Protein AF-A0A7V2CJI4-F1 (afdb_monomer_lite)

Secondary structure (DSSP, 8-state):
---S----SS-SSS-TTT-S-TTPPTT--B-TTSSBTT--SS-SSS-TTT-S-TT--TTS-B-TTSPBTT-SEEEEE-GGG-GGG-EEEEE-TTTHHHHHHHT-EES-SSSSSPPPPSS--------------------------------------------------------------S----SS----

pLDDT: mean 73.13, std 20.96, range [40.34, 97.0]

Radius of gyration: 28.57 Å; chains: 1; bounding box: 88×65×58 Å

Foldseek 3Di:
DPPDADALQQPQPAGPVQAPPSNDHPPANDDNNNDGQQDQQCPLRAGPVQAQQNPQHPPANDDNRSDHPPQWWWKFAQPPVDLVPTAIDTHGPVCVVVRVVVPIGTDGSPPPPDDPPPDDDDDDDDDDDDDDDDDDDDDDDDDDDDDDDDDDDDDDDDDDPDDPDDDPPDDDDPDDPDDPDDDDPDPDDDPD

Sequence (192 aa):
VPDSCEGDGDGDGVPDPCDRCPDTPPGVPVGGDGCPLSDDSDGDGVPDDQDWCPDTPQGLPVDEHGCATGQLVDVCHVPGRNADNRHVIHVAPSAVPAHLAHGDSLGPCDGTDDPPPRGEGGDGKHGDHSDGSQRTEEGEDETGGSASPTDKNAVLQELPLSACGAGAAGFLPLALLALALVKRDYLASWRG

Structure (mmCIF, N/CA/C/O backbone):
data_AF-A0A7V2CJI4-F1
#
_entry.id   AF-A0A7V2CJI4-F1
#
loop_
_atom_site.group_PDB
_atom_site.id
_atom_site.type_symbol
_atom_site.label_atom_id
_atom_site.label_alt_id
_atom_site.label_comp_id
_atom_site.label_asym_id
_atom_site.label_entity_id
_atom_site.label_seq_id
_atom_site.pdbx_PDB_ins_code
_atom_site.Cartn_x
_atom_site.Cartn_y
_atom_site.Cartn_z
_atom_site.occupancy
_atom_site.B_iso_or_equiv
_atom_site.auth_seq_id
_atom_site.auth_comp_id
_atom_site.auth_asym_id
_atom_site.auth_atom_id
_atom_site.pdbx_PDB_model_num
ATOM 1 N N . VAL A 1 1 ? 16.267 14.025 26.345 1.00 53.69 1 VAL A N 1
ATOM 2 C CA . VAL A 1 1 ? 15.155 14.092 25.381 1.00 53.69 1 VAL A CA 1
ATOM 3 C C . VAL A 1 1 ? 13.925 13.549 26.080 1.00 53.69 1 VAL A C 1
ATOM 5 O O . VAL A 1 1 ? 14.033 12.454 26.615 1.00 53.69 1 VAL A O 1
ATOM 8 N N . PRO A 1 2 ? 12.815 14.286 26.186 1.00 50.19 2 PRO A N 1
ATOM 9 C CA . PRO A 1 2 ? 11.522 13.642 26.258 1.00 50.19 2 PRO A CA 1
ATOM 10 C C . PRO A 1 2 ? 10.795 13.994 24.961 1.00 50.19 2 PRO A C 1
ATOM 12 O O . PRO A 1 2 ? 9.900 14.826 24.950 1.00 50.19 2 PRO A O 1
ATOM 15 N N . ASP A 1 3 ? 11.272 13.424 23.855 1.00 62.25 3 ASP A N 1
ATOM 16 C CA . ASP A 1 3 ? 10.456 13.283 22.652 1.00 62.25 3 ASP A CA 1
ATOM 17 C C . ASP A 1 3 ? 9.814 11.909 22.757 1.00 62.25 3 ASP A C 1
ATOM 19 O O . ASP A 1 3 ? 10.396 10.924 22.304 1.00 62.25 3 ASP A O 1
ATOM 23 N N . SER A 1 4 ? 8.686 11.826 23.463 1.00 64.75 4 SER A N 1
ATOM 24 C CA . SER A 1 4 ? 7.735 10.729 23.302 1.00 64.75 4 SER A CA 1
ATOM 25 C C . SER A 1 4 ? 6.436 10.991 24.084 1.00 64.75 4 SER A C 1
ATOM 27 O O . SER A 1 4 ? 6.477 11.292 25.272 1.00 64.75 4 SER A O 1
ATOM 29 N N . CYS A 1 5 ? 5.301 10.852 23.398 1.00 61.53 5 CYS A N 1
ATOM 30 C CA . CYS A 1 5 ? 4.246 9.917 23.809 1.00 61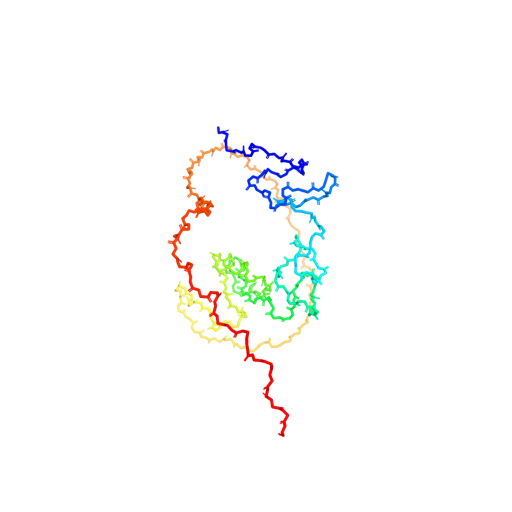.53 5 CYS A CA 1
ATOM 31 C C . CYS A 1 5 ? 3.493 10.070 25.146 1.00 61.53 5 CYS A C 1
ATOM 33 O O . CYS A 1 5 ? 3.000 9.068 25.656 1.00 61.53 5 CYS A O 1
ATOM 35 N N . GLU A 1 6 ? 3.371 11.252 25.747 1.00 71.25 6 GLU A N 1
ATOM 36 C CA . GLU A 1 6 ? 2.682 11.329 27.046 1.00 71.25 6 GLU A CA 1
ATOM 37 C C . GLU A 1 6 ? 1.151 11.168 26.895 1.00 71.25 6 GLU A C 1
ATOM 39 O O . GLU A 1 6 ? 0.438 12.148 26.689 1.00 71.25 6 GLU A O 1
ATOM 44 N N . GLY A 1 7 ? 0.666 9.927 26.986 1.00 86.19 7 GLY A N 1
ATOM 45 C CA . GLY A 1 7 ? -0.749 9.554 26.889 1.00 86.19 7 GLY A CA 1
ATOM 46 C C . GLY A 1 7 ? -0.949 8.291 26.053 1.00 86.19 7 GLY A C 1
ATOM 47 O O . GLY A 1 7 ? -0.363 8.169 24.983 1.00 86.19 7 GLY A O 1
ATOM 48 N N . ASP A 1 8 ? -1.729 7.361 26.589 1.00 92.88 8 ASP A N 1
ATOM 49 C CA . ASP A 1 8 ? -2.262 6.159 25.936 1.00 92.88 8 ASP A CA 1
ATOM 50 C C . ASP A 1 8 ? -3.665 5.991 26.545 1.00 92.88 8 ASP A C 1
ATOM 52 O O . ASP A 1 8 ? -3.823 5.522 27.681 1.00 92.88 8 ASP A O 1
ATOM 56 N N . GLY A 1 9 ? -4.640 6.631 25.900 1.00 94.19 9 GLY A N 1
ATOM 57 C CA . GLY A 1 9 ? -5.965 6.918 26.439 1.00 94.19 9 GLY A CA 1
ATOM 58 C C . GLY A 1 9 ? -6.841 5.682 26.603 1.00 94.19 9 GLY A C 1
ATOM 59 O O . GLY A 1 9 ? -7.621 5.616 27.563 1.00 94.19 9 GLY A O 1
ATOM 60 N N . ASP A 1 10 ? -6.686 4.705 25.718 1.00 94.88 10 ASP A N 1
ATOM 61 C CA . ASP A 1 10 ? -7.425 3.444 25.719 1.00 94.88 10 ASP A CA 1
ATOM 62 C C . ASP A 1 10 ? -6.587 2.248 26.215 1.00 94.88 10 ASP A C 1
ATOM 64 O O . ASP A 1 10 ? -7.152 1.233 26.646 1.00 94.88 10 ASP A O 1
ATOM 68 N N . GLY A 1 11 ? -5.264 2.409 26.318 1.00 94.12 11 GLY A N 1
ATOM 69 C CA . GLY A 1 11 ? -4.350 1.421 26.874 1.00 94.12 11 GLY A CA 1
ATOM 70 C C . GLY A 1 11 ? -3.988 0.311 25.891 1.00 94.12 11 GLY A C 1
ATOM 71 O O . GLY A 1 11 ? -3.697 -0.806 26.342 1.00 94.12 11 GLY A O 1
ATOM 72 N N . ASP A 1 12 ? -4.061 0.573 24.586 1.00 93.25 12 ASP A N 1
ATOM 73 C CA . ASP A 1 12 ? -3.774 -0.398 23.529 1.00 93.25 12 ASP A CA 1
ATOM 74 C C . ASP A 1 12 ? -2.265 -0.546 23.221 1.00 93.25 12 ASP A C 1
ATOM 76 O O . ASP A 1 12 ? -1.836 -1.528 22.602 1.00 93.25 12 ASP A O 1
ATOM 80 N N . GLY A 1 13 ? -1.440 0.361 23.764 1.00 92.12 13 GLY A N 1
ATOM 81 C CA . GLY A 1 13 ? 0.013 0.394 23.607 1.00 92.12 13 GLY A CA 1
ATOM 82 C C . GLY A 1 13 ? 0.525 1.359 22.532 1.00 92.12 13 GLY A C 1
ATOM 83 O O . GLY A 1 13 ? 1.748 1.442 22.347 1.00 92.12 13 GLY A O 1
ATOM 84 N N . VAL A 1 14 ? -0.360 2.095 21.858 1.00 93.19 14 VAL A N 1
ATOM 85 C CA . VAL A 1 14 ? -0.051 3.153 20.895 1.00 93.19 14 VAL A CA 1
ATOM 86 C C . VAL A 1 14 ? -0.314 4.521 21.541 1.00 93.19 14 VAL A C 1
ATOM 88 O O . VAL A 1 14 ? -1.387 4.780 22.064 1.00 93.19 14 VAL A O 1
ATOM 91 N N . PRO A 1 15 ? 0.664 5.444 21.557 1.00 93.56 15 PRO A N 1
ATOM 92 C CA . PRO A 1 15 ? 0.457 6.745 22.192 1.00 93.56 15 PRO A CA 1
ATOM 93 C C . PRO A 1 15 ? -0.592 7.610 21.487 1.00 93.56 15 PRO A C 1
ATOM 95 O O . PRO A 1 15 ? -0.554 7.687 20.260 1.00 93.56 15 PRO A O 1
ATOM 98 N N . ASP A 1 16 ? -1.374 8.403 22.233 1.00 92.88 16 ASP A N 1
ATOM 99 C CA . ASP A 1 16 ? -2.453 9.265 21.701 1.00 92.88 16 ASP A CA 1
ATOM 100 C C . ASP A 1 16 ? -2.072 10.081 20.441 1.00 92.88 16 ASP A C 1
ATOM 102 O O . ASP A 1 16 ? -2.892 10.227 19.537 1.00 92.88 16 ASP A O 1
ATOM 106 N N . PRO A 1 17 ? -0.855 10.664 20.313 1.00 92.31 17 PRO A N 1
ATOM 107 C CA . PRO A 1 17 ? -0.489 11.423 19.111 1.00 92.31 17 PRO A CA 1
ATOM 108 C C . PRO A 1 17 ? -0.251 10.563 17.857 1.00 92.31 17 PRO A C 1
ATOM 110 O O . PRO A 1 17 ? -0.165 11.110 16.755 1.00 92.31 17 PRO A O 1
ATOM 113 N N . CYS A 1 18 ? -0.050 9.259 18.033 1.00 91.56 18 CYS A N 1
ATOM 114 C CA . CYS A 1 18 ? 0.194 8.260 16.993 1.00 91.56 18 CYS A CA 1
ATOM 115 C C . CYS A 1 18 ? -1.000 7.317 16.791 1.00 91.56 18 CYS A C 1
ATOM 117 O O . CYS A 1 18 ? -1.015 6.589 15.802 1.00 91.56 18 CYS A O 1
ATOM 119 N N . ASP A 1 19 ? -1.970 7.362 17.699 1.00 92.81 19 ASP A N 1
ATOM 120 C CA . ASP A 1 19 ? -3.171 6.549 17.695 1.00 92.81 19 ASP A CA 1
ATOM 121 C C . ASP A 1 19 ? -4.268 7.187 16.821 1.00 92.81 19 ASP A C 1
ATOM 123 O O . ASP A 1 19 ? -4.693 8.334 17.009 1.00 92.81 19 ASP A O 1
ATOM 127 N N . ARG A 1 20 ? -4.688 6.450 15.793 1.00 93.12 20 ARG A N 1
ATOM 128 C CA . ARG A 1 20 ? -5.766 6.821 14.869 1.00 93.12 20 ARG A CA 1
ATOM 129 C C . ARG A 1 20 ? -7.132 6.344 15.366 1.00 93.12 20 ARG A C 1
ATOM 131 O O . ARG A 1 20 ? -8.143 6.855 14.877 1.00 93.12 20 ARG A O 1
ATOM 138 N N . CYS A 1 21 ? -7.159 5.434 16.333 1.00 94.44 21 CYS A N 1
ATOM 139 C CA . CYS A 1 21 ? -8.326 4.780 16.898 1.00 94.44 21 CYS A CA 1
ATOM 140 C C . CYS A 1 21 ? -8.353 4.924 18.439 1.00 94.44 21 CYS A C 1
ATOM 142 O O . CYS A 1 21 ? -8.304 3.922 19.137 1.00 94.44 21 CYS A O 1
ATOM 144 N N . PRO A 1 22 ? -8.583 6.145 18.976 1.00 94.25 22 PRO A N 1
ATOM 145 C CA . PRO A 1 22 ? -8.412 6.505 20.401 1.00 94.25 22 PRO A CA 1
ATOM 146 C C . PRO A 1 22 ? -9.389 5.863 21.403 1.00 94.25 22 PRO A C 1
ATOM 148 O O . PRO A 1 22 ? -9.484 6.298 22.552 1.00 94.25 22 PRO A O 1
ATOM 151 N N . ASP A 1 23 ? -10.192 4.904 20.951 1.00 95.56 23 ASP A N 1
ATOM 152 C CA . ASP A 1 23 ? -11.236 4.230 21.720 1.00 95.56 23 ASP A CA 1
ATOM 153 C C . ASP A 1 23 ? -11.194 2.704 21.465 1.00 95.56 23 ASP A C 1
ATOM 155 O O . ASP A 1 23 ? -12.237 2.031 21.491 1.00 95.56 23 ASP A O 1
ATOM 159 N N . THR A 1 24 ? -10.014 2.136 21.192 1.00 95.19 24 THR A N 1
ATOM 160 C CA . THR A 1 24 ? -9.860 0.707 20.930 1.00 95.19 24 THR A CA 1
ATOM 161 C C . THR A 1 24 ? -10.240 -0.118 22.167 1.00 95.19 24 THR A C 1
ATOM 163 O O . THR A 1 24 ? -9.762 0.115 23.282 1.00 95.19 24 THR A O 1
ATOM 166 N N . PRO A 1 25 ? -11.146 -1.111 22.037 1.00 94.94 25 PRO A N 1
ATOM 167 C CA . PRO A 1 25 ? -11.572 -1.891 23.188 1.00 94.94 25 PRO A CA 1
ATOM 168 C C . PRO A 1 25 ? -10.409 -2.661 23.846 1.00 94.94 25 PRO A C 1
ATOM 170 O O . PRO A 1 25 ? -9.619 -3.302 23.148 1.00 94.94 25 PRO A O 1
ATOM 173 N N . PRO A 1 26 ? -10.347 -2.728 25.191 1.00 93.00 26 PRO A N 1
ATOM 174 C CA . PRO A 1 26 ? -9.265 -3.419 25.884 1.00 93.00 26 PRO A CA 1
ATOM 175 C C . PRO A 1 26 ? -9.111 -4.883 25.459 1.00 93.00 26 PRO A C 1
ATOM 177 O O . PRO A 1 26 ? -10.062 -5.670 25.514 1.00 93.00 26 PRO A O 1
ATOM 180 N N . GLY A 1 27 ? -7.882 -5.266 25.109 1.00 90.50 27 GLY A N 1
ATOM 181 C CA . GLY A 1 27 ? -7.534 -6.626 24.691 1.00 90.50 27 GLY A CA 1
ATOM 182 C C . GLY A 1 27 ? -7.775 -6.926 23.209 1.00 90.50 27 GLY A C 1
ATOM 183 O O . GLY A 1 27 ? -7.562 -8.071 22.802 1.00 90.50 27 GLY A O 1
ATOM 184 N N . VAL A 1 28 ? -8.196 -5.939 22.414 1.00 94.69 28 VAL A N 1
ATOM 185 C CA . VAL A 1 28 ? -8.168 -6.021 20.950 1.00 94.69 28 VAL A CA 1
ATOM 186 C C . VAL A 1 28 ? -6.714 -5.899 20.478 1.00 94.69 28 VAL A C 1
ATOM 188 O O . VAL A 1 28 ? -6.006 -5.001 20.924 1.00 94.69 28 VAL A O 1
ATOM 191 N N . PRO A 1 29 ? -6.225 -6.814 19.625 1.00 94.06 29 PRO A N 1
ATOM 192 C CA . PRO A 1 29 ? -4.930 -6.649 18.978 1.00 94.06 29 PRO A CA 1
ATOM 193 C C . PRO A 1 29 ? -4.954 -5.452 18.023 1.00 94.06 29 PRO A C 1
ATOM 195 O O . PRO A 1 29 ? -5.830 -5.392 17.157 1.00 94.06 29 PRO A O 1
ATOM 198 N N . VAL A 1 30 ? -3.977 -4.557 18.158 1.00 94.62 30 VAL A N 1
ATOM 199 C CA . VAL A 1 30 ? -3.851 -3.342 17.342 1.00 94.62 30 VAL A CA 1
ATOM 200 C C .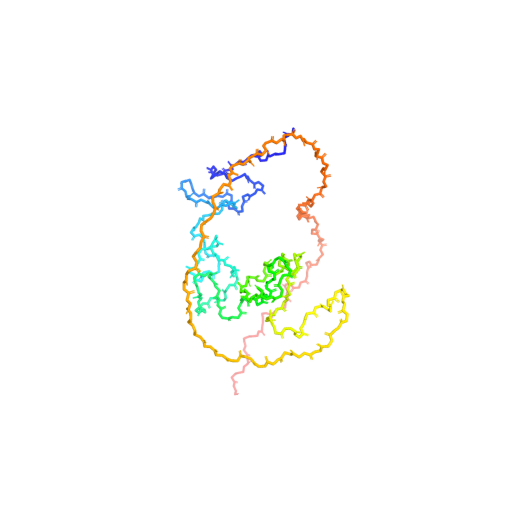 VAL A 1 30 ? -2.581 -3.320 16.503 1.00 94.62 30 VAL A C 1
ATOM 202 O O . VAL A 1 30 ? -1.592 -3.991 16.823 1.00 94.62 30 VAL A O 1
ATOM 205 N N . GLY A 1 31 ? -2.637 -2.559 15.410 1.00 90.50 31 GLY A N 1
ATOM 206 C CA . GLY A 1 31 ? -1.505 -2.228 14.554 1.00 90.50 31 GLY A CA 1
ATOM 207 C C . GLY A 1 31 ? -0.630 -1.110 15.125 1.00 90.50 31 GLY A C 1
ATOM 208 O O . GLY A 1 31 ? -0.774 -0.677 16.264 1.00 90.50 31 GLY A O 1
ATOM 209 N N . GLY A 1 32 ? 0.316 -0.627 14.316 1.00 89.88 32 GLY A N 1
ATOM 210 C CA . GLY A 1 32 ? 1.201 0.482 14.705 1.00 89.88 32 GLY A CA 1
ATOM 211 C C . GLY A 1 32 ? 0.511 1.850 14.769 1.00 89.88 32 GLY A C 1
ATOM 212 O O . GLY A 1 32 ? 1.134 2.823 15.187 1.00 89.88 32 GLY A O 1
ATOM 213 N N . ASP A 1 33 ? -0.738 1.920 14.325 1.00 90.81 33 ASP A N 1
ATOM 214 C CA . ASP A 1 33 ? -1.588 3.101 14.285 1.00 90.81 33 ASP A CA 1
ATOM 215 C C . ASP A 1 33 ? -2.708 3.084 15.335 1.00 90.81 33 ASP A C 1
ATOM 217 O O . ASP A 1 33 ? -3.554 3.969 15.299 1.00 90.81 33 ASP A O 1
ATOM 221 N N . GLY A 1 34 ? -2.719 2.106 16.248 1.00 93.06 34 GLY A N 1
ATOM 222 C CA . GLY A 1 34 ? -3.713 1.979 17.326 1.00 93.06 34 GLY A CA 1
ATOM 223 C C . GLY A 1 34 ? -5.053 1.404 16.869 1.00 93.06 34 GLY A C 1
ATOM 224 O O . GLY A 1 34 ? -5.964 1.186 17.658 1.00 93.06 34 GLY A O 1
ATOM 225 N N . CYS A 1 35 ? -5.197 1.096 15.579 1.00 94.19 35 CYS A N 1
ATOM 226 C CA . CYS A 1 35 ? -6.433 0.533 15.057 1.00 9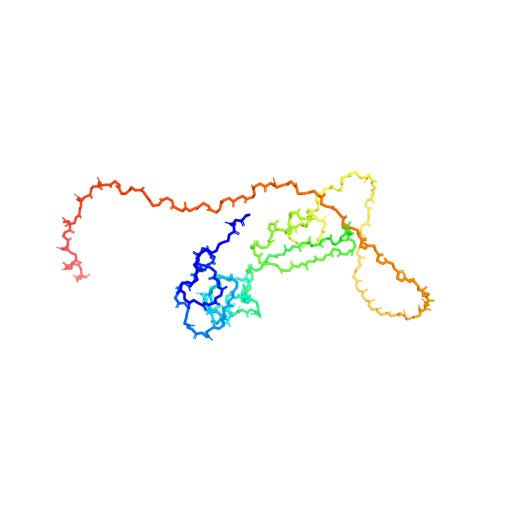4.19 35 CYS A CA 1
ATOM 227 C C . CYS A 1 35 ? -6.457 -1.000 15.168 1.00 94.19 35 CYS A C 1
ATOM 229 O O . CYS A 1 35 ? -5.407 -1.652 15.070 1.00 94.19 35 CYS A O 1
ATOM 231 N N . PRO A 1 36 ? -7.642 -1.606 15.379 1.00 95.00 36 PRO A N 1
ATOM 232 C CA . PRO A 1 36 ? -7.812 -3.052 15.370 1.00 95.00 36 PRO A CA 1
ATOM 233 C C . PRO A 1 36 ? -7.228 -3.706 14.112 1.00 95.00 36 PRO A C 1
ATOM 235 O O . PRO A 1 36 ? -7.558 -3.323 12.997 1.00 95.00 36 PRO A O 1
ATOM 238 N N . LEU A 1 37 ? -6.476 -4.801 14.275 1.00 93.31 37 LEU A N 1
ATOM 239 C CA . LEU A 1 37 ? -5.963 -5.609 13.144 1.00 93.31 37 LEU A CA 1
ATOM 240 C C . LEU A 1 37 ? -7.069 -6.282 12.301 1.00 93.31 37 LEU A C 1
ATOM 242 O O . LEU A 1 37 ? -6.788 -7.039 11.378 1.00 93.31 37 LEU A O 1
ATOM 246 N N . SER A 1 38 ? -8.331 -6.113 12.691 1.00 92.25 38 SER A N 1
ATOM 247 C CA . SER A 1 38 ? -9.502 -6.643 11.994 1.00 92.25 38 SER A CA 1
ATOM 248 C C . SER A 1 38 ? -10.293 -5.579 11.241 1.00 92.25 38 SER A C 1
ATOM 250 O O . SER A 1 38 ? -11.322 -5.928 10.662 1.00 92.25 38 SER A O 1
ATOM 252 N N . ASP A 1 39 ? -9.892 -4.312 11.331 1.00 93.56 39 ASP A N 1
ATOM 253 C CA . ASP A 1 39 ? -10.562 -3.241 10.603 1.00 93.56 39 ASP A CA 1
ATOM 254 C C . ASP A 1 39 ? -10.289 -3.384 9.104 1.00 93.56 39 ASP A C 1
ATOM 256 O O . ASP A 1 39 ? -9.209 -3.793 8.691 1.00 93.56 39 ASP A O 1
ATOM 260 N N . ASP A 1 40 ? -11.326 -3.119 8.320 1.00 93.44 40 ASP A N 1
ATOM 261 C CA . ASP A 1 40 ? -11.384 -3.245 6.863 1.00 93.44 40 ASP A CA 1
ATOM 262 C C . ASP A 1 40 ? -12.215 -2.045 6.385 1.00 93.44 40 ASP A C 1
ATOM 264 O O . ASP A 1 40 ? -13.455 -2.056 6.401 1.00 93.44 40 ASP A O 1
ATOM 268 N N . SER A 1 41 ? -11.517 -0.936 6.143 1.00 93.06 41 SER A N 1
ATOM 269 C CA . SER A 1 41 ? -12.089 0.394 5.929 1.00 93.06 41 SER A CA 1
ATOM 270 C C . SER A 1 41 ? -12.817 0.501 4.597 1.00 93.06 41 SER A C 1
ATOM 272 O O . SER A 1 41 ? -13.846 1.187 4.507 1.00 93.06 41 SER A O 1
ATOM 274 N N . ASP A 1 42 ? -12.295 -0.154 3.562 1.00 94.56 42 ASP A N 1
ATOM 275 C CA . ASP A 1 42 ? -12.899 -0.155 2.237 1.00 94.56 42 ASP A CA 1
ATOM 276 C C . ASP A 1 42 ? -13.873 -1.318 2.028 1.00 94.56 42 ASP A C 1
ATOM 278 O O . ASP A 1 42 ? -14.701 -1.236 1.116 1.00 94.56 42 ASP A O 1
ATOM 282 N N . GLY A 1 43 ? -13.867 -2.302 2.935 1.00 94.88 43 GLY A N 1
ATOM 283 C CA . GLY A 1 43 ? -14.784 -3.427 3.049 1.00 94.88 43 GLY A CA 1
ATOM 284 C C . GLY A 1 43 ? -14.631 -4.449 1.926 1.00 94.88 43 GLY A C 1
ATOM 285 O O . GLY A 1 43 ? -15.649 -5.020 1.502 1.00 94.88 43 GLY A O 1
ATOM 286 N N . ASP A 1 44 ? -13.425 -4.615 1.389 1.00 94.06 44 ASP A N 1
ATOM 287 C CA . ASP A 1 44 ? -13.118 -5.543 0.304 1.00 94.06 44 ASP A CA 1
ATOM 288 C C . ASP A 1 44 ? -12.812 -6.980 0.782 1.00 94.06 44 ASP A C 1
ATOM 290 O O . ASP A 1 44 ? -12.822 -7.929 -0.015 1.00 94.06 44 ASP A O 1
ATOM 294 N N . GLY A 1 45 ? -12.671 -7.160 2.100 1.00 93.31 45 GLY A N 1
ATOM 295 C CA . GLY A 1 45 ? -12.387 -8.426 2.761 1.00 93.31 45 GLY A CA 1
ATOM 296 C C . GLY A 1 45 ? -10.924 -8.630 3.165 1.00 93.31 45 GLY A C 1
ATOM 297 O O . GLY A 1 45 ? -10.617 -9.705 3.698 1.00 93.31 45 GLY A O 1
ATOM 298 N N . VAL A 1 46 ? -10.046 -7.652 2.936 1.00 94.81 46 VAL A N 1
ATOM 299 C CA . VAL A 1 46 ? -8.653 -7.624 3.391 1.00 94.81 46 VAL A CA 1
ATOM 300 C C . VAL A 1 46 ? -8.506 -6.560 4.487 1.00 94.81 46 VAL A C 1
ATOM 302 O O . VAL A 1 46 ? -8.873 -5.414 4.277 1.00 94.81 46 VAL A O 1
ATOM 305 N N . PRO A 1 47 ? -7.995 -6.911 5.682 1.00 94.00 47 PRO A N 1
ATOM 306 C CA . PRO A 1 47 ? -7.820 -5.926 6.745 1.00 94.00 47 PRO A CA 1
ATOM 307 C C . PRO A 1 47 ? -6.839 -4.807 6.368 1.00 94.00 47 PRO A C 1
ATOM 309 O O . PRO A 1 47 ? -5.843 -5.062 5.689 1.00 94.00 47 PRO A O 1
ATOM 312 N N . ASP A 1 48 ? -7.065 -3.602 6.893 1.00 92.25 48 ASP A N 1
ATOM 313 C CA . ASP A 1 48 ? -6.317 -2.374 6.582 1.00 92.25 48 ASP A CA 1
ATOM 314 C C . ASP A 1 48 ? -4.796 -2.517 6.784 1.00 92.25 48 ASP A C 1
ATOM 316 O O . ASP A 1 48 ? -3.999 -1.880 6.096 1.00 92.25 48 ASP A O 1
ATOM 320 N N . ASP A 1 49 ? -4.363 -3.357 7.732 1.00 89.38 49 ASP A N 1
ATOM 321 C CA . ASP A 1 49 ? -2.944 -3.607 8.010 1.00 89.38 49 ASP A CA 1
ATOM 322 C C . ASP A 1 49 ? -2.248 -4.455 6.928 1.00 89.38 49 ASP A C 1
ATOM 324 O O . ASP A 1 49 ? -1.016 -4.470 6.831 1.00 89.38 49 ASP A O 1
ATOM 328 N N . GLN A 1 50 ? -3.038 -5.159 6.120 1.00 91.62 50 GLN A N 1
ATOM 329 C CA . GLN A 1 50 ? -2.617 -6.044 5.036 1.00 91.62 50 GLN A CA 1
ATOM 330 C C . GLN A 1 50 ? -3.012 -5.516 3.652 1.00 91.62 50 GLN A C 1
ATOM 332 O O . GLN A 1 50 ? -2.480 -6.004 2.652 1.00 91.62 50 GLN A O 1
ATOM 337 N N . ASP A 1 51 ? -3.890 -4.518 3.590 1.00 93.81 51 ASP A N 1
ATOM 338 C CA . ASP A 1 51 ? -4.402 -3.946 2.355 1.00 93.81 51 ASP A CA 1
ATOM 339 C C . ASP A 1 51 ? -3.410 -2.951 1.720 1.00 93.81 51 ASP A C 1
ATOM 341 O O . ASP A 1 51 ? -2.952 -1.966 2.309 1.00 93.81 51 ASP A O 1
ATOM 345 N N . TRP A 1 52 ? -3.028 -3.233 0.476 1.00 94.75 52 TRP A N 1
ATOM 346 C CA . TRP A 1 52 ? -2.139 -2.388 -0.322 1.00 94.75 52 TRP A CA 1
ATOM 347 C C . TRP A 1 52 ? -2.908 -1.320 -1.108 1.00 94.75 52 TRP A C 1
ATOM 349 O O . TRP A 1 52 ? -2.306 -0.371 -1.626 1.00 94.75 52 TRP A O 1
ATOM 359 N N . CYS A 1 53 ? -4.224 -1.465 -1.199 1.00 95.88 53 CYS A N 1
ATOM 360 C CA . CYS A 1 53 ? -5.148 -0.664 -1.971 1.00 95.88 53 CYS A CA 1
ATOM 361 C C . CYS A 1 53 ? -6.317 -0.161 -1.091 1.00 95.88 53 CYS A C 1
ATOM 363 O O . CYS A 1 53 ? -7.453 -0.457 -1.427 1.00 95.88 53 CYS A O 1
ATOM 365 N N . PRO A 1 54 ? -6.076 0.742 -0.111 1.00 93.44 54 PRO A N 1
ATOM 366 C CA . PRO A 1 54 ? -7.026 1.159 0.950 1.00 93.44 54 PRO A CA 1
ATOM 367 C C . PRO A 1 54 ? -8.310 1.889 0.501 1.00 93.44 54 PRO A C 1
ATOM 369 O O . PRO A 1 54 ? -9.020 2.476 1.314 1.00 93.44 54 PRO A O 1
ATOM 372 N N . ASP A 1 55 ? -8.568 1.950 -0.802 1.00 94.25 55 ASP A N 1
ATOM 373 C CA . ASP A 1 55 ? -9.718 2.605 -1.422 1.00 94.25 55 ASP A CA 1
ATOM 374 C C . ASP A 1 55 ? -10.296 1.713 -2.545 1.00 94.25 55 ASP A C 1
ATOM 376 O O . ASP A 1 55 ? -10.736 2.211 -3.595 1.00 94.25 55 ASP A O 1
ATOM 380 N N . THR A 1 56 ? -10.251 0.387 -2.387 1.00 96.00 56 THR A N 1
ATOM 381 C CA . THR A 1 56 ? -10.771 -0.550 -3.377 1.00 96.00 56 THR A CA 1
ATOM 382 C C . THR A 1 56 ? -12.286 -0.435 -3.513 1.00 96.00 56 THR A C 1
ATOM 384 O O . THR A 1 56 ? -13.044 -0.494 -2.543 1.00 96.00 56 THR A O 1
ATOM 387 N N . PRO A 1 57 ? -12.803 -0.231 -4.743 1.00 93.88 57 PRO A N 1
ATOM 388 C CA . PRO A 1 57 ? -14.237 -0.127 -4.931 1.00 93.88 57 PRO A CA 1
ATOM 389 C C . PRO A 1 57 ? -14.970 -1.405 -4.509 1.00 93.88 57 PRO A C 1
ATOM 391 O O . PRO A 1 57 ? -14.779 -2.481 -5.078 1.00 93.88 57 PRO A O 1
ATOM 394 N N . GLN A 1 58 ? -15.910 -1.229 -3.585 1.00 90.81 58 GLN A N 1
ATOM 395 C CA . GLN A 1 58 ? -16.853 -2.241 -3.119 1.00 90.81 58 GLN A CA 1
ATOM 396 C C . GLN A 1 58 ? -17.429 -3.119 -4.243 1.00 90.81 58 GLN A C 1
ATOM 398 O O . GLN A 1 58 ? -17.990 -2.634 -5.233 1.00 90.81 58 GLN A O 1
ATOM 403 N N . GLY A 1 59 ? -17.356 -4.437 -4.045 1.00 87.69 59 GLY A N 1
ATOM 404 C CA . GLY A 1 59 ? -17.919 -5.443 -4.949 1.00 87.69 59 GLY A CA 1
ATOM 405 C C . GLY A 1 59 ? -17.044 -5.803 -6.153 1.00 87.69 59 GLY A C 1
ATOM 406 O O . GLY A 1 59 ? -17.485 -6.599 -6.991 1.00 87.69 59 GLY A O 1
ATOM 407 N N . LEU A 1 60 ? -15.832 -5.252 -6.258 1.00 94.31 60 LEU A N 1
ATOM 408 C CA . LEU A 1 60 ? -14.826 -5.762 -7.184 1.00 94.31 60 LEU A CA 1
ATOM 409 C C . LEU A 1 60 ? -14.146 -7.016 -6.612 1.00 94.31 60 LEU A C 1
ATOM 411 O O . LEU A 1 60 ? -13.995 -7.136 -5.401 1.00 94.31 60 LEU A O 1
ATOM 415 N N . PRO A 1 61 ? -13.752 -7.977 -7.466 1.00 94.62 61 PRO A N 1
ATOM 416 C CA . PRO A 1 61 ? -12.885 -9.060 -7.033 1.00 94.62 61 PRO A CA 1
ATOM 417 C C . PRO A 1 61 ? -11.484 -8.508 -6.755 1.00 94.62 61 PRO A C 1
ATOM 419 O O . PRO A 1 61 ? -10.882 -7.890 -7.639 1.00 94.62 61 PRO A O 1
ATOM 422 N N . VAL A 1 62 ? -10.985 -8.779 -5.554 1.00 96.56 62 VAL A N 1
ATOM 423 C CA . VAL A 1 62 ? -9.654 -8.381 -5.085 1.00 96.56 62 VAL A CA 1
ATOM 424 C C . VAL A 1 62 ? -8.728 -9.588 -4.972 1.00 96.56 62 VAL A C 1
ATOM 426 O O . VAL A 1 62 ? -9.188 -10.737 -4.950 1.00 96.56 62 VAL A O 1
ATOM 429 N N . ASP A 1 63 ? -7.424 -9.336 -4.993 1.00 94.88 63 ASP A N 1
ATOM 430 C CA . ASP A 1 63 ? -6.401 -10.341 -4.716 1.00 94.88 63 ASP A CA 1
ATOM 431 C C . ASP A 1 63 ? -6.121 -10.474 -3.205 1.00 94.88 63 ASP A C 1
ATOM 433 O O . ASP A 1 63 ? -6.885 -10.001 -2.370 1.00 94.88 63 ASP A O 1
ATOM 437 N N . GLU A 1 64 ? -5.049 -11.180 -2.837 1.00 94.25 64 GLU A N 1
ATOM 438 C CA . GLU A 1 64 ? -4.674 -11.377 -1.428 1.00 94.25 64 GLU A CA 1
ATOM 439 C C . GLU A 1 64 ? -4.156 -10.106 -0.731 1.00 94.25 64 GLU A C 1
ATOM 441 O O . GLU A 1 64 ? -3.960 -10.133 0.480 1.00 94.25 64 GLU A O 1
ATOM 446 N N . HIS A 1 65 ? -3.947 -9.018 -1.478 1.00 94.19 65 HIS A N 1
ATOM 447 C CA . HIS A 1 65 ? -3.447 -7.735 -0.986 1.00 94.19 65 HIS A CA 1
ATOM 448 C C . HIS A 1 65 ? -4.517 -6.633 -1.023 1.00 94.19 65 HIS A C 1
ATOM 450 O O . HIS A 1 65 ? -4.159 -5.461 -0.956 1.00 94.19 65 HIS A O 1
ATOM 456 N N . GLY A 1 66 ? -5.794 -6.988 -1.202 1.00 95.38 66 GLY A N 1
ATOM 457 C CA . GLY A 1 66 ? -6.904 -6.025 -1.259 1.00 95.38 66 GLY A CA 1
ATOM 458 C C . GLY A 1 66 ? -6.957 -5.236 -2.568 1.00 95.38 66 GLY A C 1
ATOM 459 O O . GLY A 1 66 ? -7.645 -4.236 -2.711 1.00 95.38 66 GLY A O 1
ATOM 460 N N . CYS A 1 67 ? -6.223 -5.659 -3.601 1.00 97.00 67 CYS A N 1
ATOM 461 C CA . CYS A 1 67 ? -6.148 -4.903 -4.844 1.00 97.00 67 CYS A CA 1
ATOM 462 C C . CYS A 1 67 ? -7.031 -5.515 -5.932 1.00 97.00 67 CYS A C 1
ATOM 464 O O . CYS A 1 67 ? -6.851 -6.664 -6.349 1.00 97.00 67 CYS A O 1
ATOM 466 N N . ALA A 1 68 ? -7.956 -4.726 -6.484 1.00 96.00 68 ALA A N 1
ATOM 467 C CA . ALA A 1 68 ? -8.655 -5.100 -7.706 1.00 96.00 68 ALA A CA 1
ATOM 468 C C . ALA A 1 68 ? -7.775 -4.885 -8.950 1.00 96.00 68 ALA A C 1
ATOM 470 O O . ALA A 1 68 ? -6.759 -4.179 -8.966 1.00 96.00 68 ALA A O 1
ATOM 471 N N . THR A 1 69 ? -8.206 -5.488 -10.060 1.00 92.88 69 THR A N 1
ATOM 472 C CA . THR A 1 69 ? -7.503 -5.377 -11.344 1.00 92.88 69 THR A CA 1
ATOM 473 C C . THR A 1 69 ? -7.329 -3.912 -11.763 1.00 92.88 69 THR A C 1
ATOM 475 O O . THR A 1 69 ? -8.307 -3.209 -12.011 1.00 92.88 69 THR A O 1
ATOM 478 N N . GLY A 1 70 ? -6.072 -3.484 -11.920 1.00 90.31 70 GLY A N 1
ATOM 479 C CA . GLY A 1 70 ? -5.708 -2.142 -12.388 1.00 90.31 70 GLY A CA 1
ATOM 480 C C . GLY A 1 70 ? -5.476 -1.096 -11.293 1.00 90.31 70 GLY A C 1
ATOM 481 O O . GLY A 1 70 ? -5.257 0.063 -11.638 1.00 90.31 70 GLY A O 1
ATOM 482 N N . GLN A 1 71 ? -5.514 -1.471 -10.008 1.00 93.31 71 GLN A N 1
ATOM 483 C CA . GLN A 1 71 ? -5.139 -0.570 -8.904 1.00 93.31 71 GLN A CA 1
ATOM 484 C C . GLN A 1 71 ? -3.635 -0.565 -8.600 1.00 93.31 71 GLN A C 1
ATOM 486 O O . GLN A 1 71 ? -3.117 0.429 -8.091 1.00 93.31 71 GLN A O 1
ATOM 491 N N . LEU A 1 72 ? -2.927 -1.640 -8.951 1.00 93.31 72 LEU A N 1
ATOM 492 C CA . LEU A 1 72 ? -1.473 -1.720 -8.840 1.00 93.31 72 LEU A CA 1
ATOM 493 C C . LEU A 1 72 ? -0.780 -1.032 -10.019 1.00 93.31 72 LEU A C 1
ATOM 495 O O . LEU A 1 72 ? -1.301 -0.976 -11.136 1.00 93.31 72 LEU A O 1
ATOM 499 N N . VAL A 1 73 ? 0.424 -0.530 -9.756 1.00 93.00 73 VAL A N 1
ATOM 500 C CA . VAL A 1 73 ? 1.277 0.142 -10.735 1.00 93.00 73 VAL A CA 1
ATOM 501 C C . VAL A 1 73 ? 2.496 -0.722 -11.027 1.00 93.00 73 VAL A C 1
ATOM 503 O O . VAL A 1 73 ? 3.144 -1.228 -10.111 1.00 93.00 73 VAL A O 1
ATOM 506 N N . ASP A 1 74 ? 2.829 -0.839 -12.309 1.00 93.69 74 ASP A N 1
ATOM 507 C CA . ASP A 1 74 ? 4.054 -1.494 -12.754 1.00 93.69 74 ASP A CA 1
ATOM 508 C C . ASP A 1 74 ? 5.253 -0.570 -12.540 1.00 93.69 74 ASP A C 1
ATOM 510 O O . ASP A 1 74 ? 5.262 0.589 -12.968 1.00 93.69 74 ASP A O 1
ATOM 514 N N . VAL A 1 75 ? 6.284 -1.106 -11.898 1.00 93.38 75 VAL A N 1
ATOM 515 C CA . VAL A 1 75 ? 7.578 -0.454 -11.711 1.00 93.38 75 VAL A CA 1
ATOM 516 C C . VAL A 1 75 ? 8.663 -1.383 -12.233 1.00 93.38 75 VAL A C 1
ATOM 518 O O . VAL A 1 75 ? 8.710 -2.558 -11.867 1.00 93.38 75 VAL A O 1
ATOM 521 N N . CYS A 1 76 ? 9.568 -0.861 -13.056 1.00 93.06 76 CYS A N 1
ATOM 522 C CA . CYS A 1 76 ? 10.783 -1.566 -13.422 1.00 93.06 76 CYS A CA 1
ATOM 523 C C . CYS A 1 76 ? 11.826 -1.372 -12.319 1.00 93.06 76 CYS A C 1
ATOM 525 O O . CYS A 1 76 ? 12.466 -0.321 -12.215 1.00 93.06 76 CYS A O 1
ATOM 527 N N . HIS A 1 77 ? 11.983 -2.396 -11.485 1.00 91.81 77 HIS A N 1
ATOM 528 C CA . HIS A 1 77 ? 12.962 -2.415 -10.412 1.00 91.81 77 HIS A CA 1
ATOM 529 C C . HIS A 1 77 ? 14.330 -2.856 -10.937 1.00 91.81 77 HIS A C 1
ATOM 531 O O . HIS A 1 77 ? 14.416 -3.878 -11.622 1.00 91.81 77 HIS A O 1
ATOM 537 N N . VAL A 1 78 ? 15.406 -2.124 -10.612 1.00 88.81 78 VAL A N 1
ATOM 538 C CA . VAL A 1 78 ? 16.772 -2.408 -11.111 1.00 88.81 78 VAL A CA 1
ATOM 539 C C . VAL A 1 78 ? 17.759 -2.672 -9.959 1.00 88.81 78 VAL A C 1
ATOM 541 O O . VAL A 1 78 ? 18.480 -1.766 -9.517 1.00 88.81 78 VAL A O 1
ATOM 544 N N . PRO A 1 79 ? 17.882 -3.930 -9.489 1.00 84.31 79 PRO A N 1
ATOM 545 C CA . PRO A 1 79 ? 18.781 -4.284 -8.396 1.00 84.31 79 PRO A CA 1
ATOM 546 C C . PRO A 1 79 ? 20.244 -3.966 -8.717 1.00 84.31 79 PRO A C 1
ATOM 548 O O . PRO A 1 79 ? 20.790 -4.400 -9.733 1.00 84.31 79 PRO A O 1
ATOM 551 N N . GLY A 1 80 ? 20.908 -3.216 -7.834 1.00 81.12 80 GLY A N 1
ATOM 552 C CA . GLY A 1 80 ? 22.347 -2.948 -7.938 1.00 81.12 80 GLY A CA 1
ATOM 553 C C . GLY A 1 80 ? 22.767 -2.210 -9.214 1.00 81.12 80 GLY A C 1
ATOM 554 O O . GLY A 1 80 ? 23.929 -2.305 -9.602 1.00 81.12 80 GLY A O 1
ATOM 555 N N . ARG A 1 81 ? 21.839 -1.495 -9.874 1.00 72.12 81 ARG A N 1
ATOM 556 C CA . ARG A 1 81 ? 22.047 -0.868 -11.195 1.00 72.12 81 ARG A CA 1
ATOM 557 C C . ARG A 1 81 ? 22.456 -1.864 -12.289 1.00 72.12 81 ARG A C 1
ATOM 559 O O . ARG A 1 81 ? 23.116 -1.475 -13.250 1.00 72.12 81 ARG A O 1
ATOM 566 N N . ASN A 1 82 ? 22.075 -3.134 -12.150 1.00 79.69 82 ASN A N 1
ATOM 567 C CA . ASN A 1 82 ? 22.303 -4.140 -13.175 1.00 79.69 82 ASN A CA 1
ATOM 568 C C . ASN A 1 82 ? 21.063 -4.290 -14.064 1.00 79.69 82 ASN A C 1
ATOM 570 O O . ASN A 1 82 ? 20.047 -4.836 -13.631 1.00 79.69 82 ASN A O 1
ATOM 574 N N . ALA A 1 83 ? 21.171 -3.844 -15.317 1.00 80.88 83 ALA A N 1
ATOM 575 C CA . ALA A 1 83 ? 20.095 -3.934 -16.300 1.00 80.88 83 ALA A CA 1
ATOM 576 C C . ALA A 1 83 ? 19.668 -5.382 -16.597 1.00 80.88 83 ALA A C 1
ATOM 578 O O . ALA A 1 83 ? 18.524 -5.592 -16.991 1.00 80.88 83 ALA A O 1
ATOM 579 N N . ASP A 1 84 ? 20.533 -6.374 -16.372 1.00 84.75 84 ASP A N 1
ATOM 580 C CA . ASP A 1 84 ? 20.211 -7.789 -16.604 1.00 84.75 84 ASP A CA 1
ATOM 581 C C . ASP A 1 84 ? 19.318 -8.387 -15.508 1.00 84.75 84 ASP A C 1
ATOM 583 O O . ASP A 1 84 ? 18.614 -9.364 -15.745 1.00 84.75 84 ASP A O 1
ATOM 587 N N . ASN A 1 85 ? 19.310 -7.780 -14.317 1.00 85.25 85 ASN A N 1
ATOM 588 C CA . ASN A 1 85 ? 18.500 -8.228 -13.180 1.00 85.25 85 ASN A CA 1
ATOM 589 C C . ASN A 1 85 ? 17.234 -7.385 -12.993 1.00 85.25 85 ASN A C 1
ATOM 591 O O . ASN A 1 85 ? 16.537 -7.529 -11.980 1.00 85.25 85 ASN A O 1
ATOM 595 N N . ARG A 1 86 ? 16.951 -6.483 -13.940 1.00 89.62 86 ARG A N 1
ATOM 596 C CA . ARG A 1 86 ? 15.748 -5.665 -13.875 1.00 89.62 86 ARG A CA 1
ATOM 597 C C . ARG A 1 86 ? 14.514 -6.541 -14.026 1.00 89.62 86 ARG A C 1
ATOM 599 O O . ARG A 1 86 ? 14.493 -7.462 -14.843 1.00 89.62 86 ARG A O 1
ATOM 606 N N . HIS A 1 87 ? 13.485 -6.250 -13.255 1.00 91.56 87 HIS A N 1
ATOM 607 C CA . HIS A 1 87 ? 12.221 -6.960 -13.350 1.00 91.56 87 HIS A CA 1
ATOM 608 C C . HIS A 1 87 ? 11.071 -6.036 -12.990 1.00 91.56 87 HIS A C 1
ATOM 610 O O . HIS A 1 87 ? 11.244 -5.045 -12.282 1.00 91.56 87 HIS A O 1
ATOM 616 N N . VAL A 1 88 ? 9.895 -6.372 -13.509 1.00 93.25 88 VAL A N 1
ATOM 617 C CA . VAL A 1 88 ? 8.671 -5.660 -13.163 1.00 93.25 88 VAL A 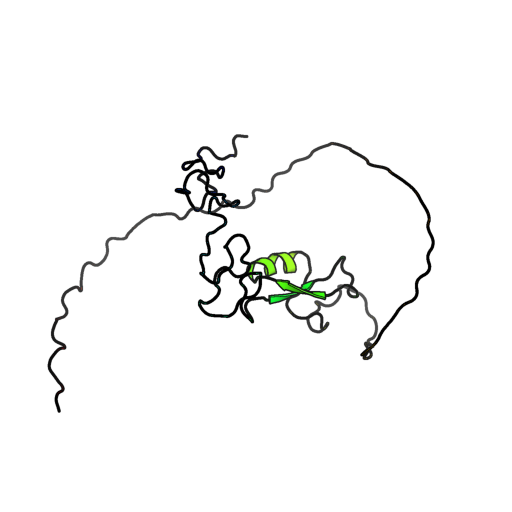CA 1
ATOM 618 C C . VAL A 1 88 ? 8.213 -6.136 -11.793 1.00 93.25 88 VAL A C 1
ATOM 620 O O . VAL A 1 88 ? 8.140 -7.339 -11.541 1.00 93.25 88 VAL A O 1
ATOM 623 N N . ILE A 1 89 ? 7.909 -5.180 -10.928 1.00 92.88 89 ILE A N 1
ATOM 624 C CA . ILE A 1 89 ? 7.185 -5.393 -9.681 1.00 92.88 89 ILE A CA 1
ATOM 625 C C . ILE A 1 89 ? 5.850 -4.651 -9.766 1.00 92.88 89 ILE A C 1
ATOM 627 O O . ILE A 1 89 ? 5.762 -3.591 -10.390 1.00 92.88 89 ILE A O 1
ATOM 631 N N . HIS A 1 90 ? 4.822 -5.213 -9.140 1.00 92.44 90 HIS A N 1
ATOM 632 C CA . HIS A 1 90 ? 3.517 -4.575 -9.003 1.00 92.44 90 HIS A CA 1
ATOM 633 C C . HIS A 1 90 ? 3.432 -3.993 -7.600 1.00 92.44 90 HIS A C 1
ATOM 635 O O . HIS A 1 90 ? 3.600 -4.719 -6.621 1.00 92.44 90 HIS A O 1
ATOM 641 N N . VAL A 1 91 ? 3.227 -2.685 -7.503 1.00 93.50 91 VAL A N 1
ATOM 642 C CA . VAL A 1 91 ? 3.236 -1.978 -6.220 1.00 93.50 91 VAL A CA 1
ATOM 643 C C . VAL A 1 91 ? 2.017 -1.086 -6.080 1.00 93.50 91 VAL A C 1
ATOM 645 O O . VAL A 1 91 ? 1.451 -0.617 -7.071 1.00 93.50 91 VAL A O 1
ATOM 648 N N . ALA A 1 92 ? 1.636 -0.813 -4.835 1.00 92.88 92 ALA A N 1
ATOM 649 C CA . ALA A 1 92 ? 0.638 0.198 -4.532 1.00 92.88 92 ALA A CA 1
ATOM 650 C C . ALA A 1 92 ? 1.073 1.576 -5.077 1.00 92.88 92 ALA A C 1
ATOM 652 O O . ALA A 1 92 ? 2.265 1.915 -5.021 1.00 92.88 92 ALA A O 1
ATOM 653 N N . PRO A 1 93 ? 0.137 2.431 -5.528 1.00 91.94 93 PRO A N 1
ATOM 654 C CA . PRO A 1 93 ? 0.449 3.797 -5.957 1.00 91.94 93 PRO A CA 1
ATOM 655 C C . PRO A 1 93 ? 1.213 4.615 -4.903 1.00 91.94 93 PRO A C 1
ATOM 657 O O . PRO A 1 93 ? 2.045 5.456 -5.245 1.00 91.94 93 PRO A O 1
ATOM 660 N N . SER A 1 94 ? 0.968 4.345 -3.618 1.00 91.38 94 SER A N 1
ATOM 661 C CA . SER A 1 94 ? 1.643 4.975 -2.477 1.00 91.38 94 SER A CA 1
ATOM 662 C C . SER A 1 94 ? 3.137 4.631 -2.381 1.00 91.38 94 SER A C 1
ATOM 664 O O . SER A 1 94 ? 3.917 5.444 -1.886 1.00 91.38 94 SER A O 1
ATOM 666 N N . ALA A 1 95 ? 3.559 3.469 -2.892 1.00 93.06 95 ALA A N 1
ATOM 667 C CA . ALA A 1 95 ? 4.948 3.009 -2.861 1.00 93.06 95 ALA A CA 1
ATOM 668 C C . ALA A 1 95 ? 5.783 3.523 -4.048 1.00 93.06 95 ALA A C 1
ATOM 670 O O . ALA A 1 95 ? 7.011 3.605 -3.956 1.00 93.06 95 ALA A O 1
ATOM 671 N N . VAL A 1 96 ? 5.137 3.931 -5.148 1.00 94.06 96 VAL A N 1
ATOM 672 C CA . VAL A 1 96 ? 5.799 4.424 -6.370 1.00 94.06 96 VAL A CA 1
ATOM 673 C C . VAL A 1 96 ? 6.871 5.490 -6.086 1.00 94.06 96 VAL A C 1
ATOM 675 O O . VAL A 1 96 ? 7.988 5.344 -6.587 1.00 94.06 96 VAL A O 1
ATOM 678 N N . PRO A 1 97 ? 6.629 6.539 -5.271 1.00 95.00 97 PRO A N 1
ATOM 679 C CA . PRO A 1 97 ? 7.646 7.558 -5.017 1.00 95.00 97 PRO A CA 1
ATOM 680 C C . PRO A 1 97 ? 8.928 7.003 -4.384 1.00 95.00 97 PRO A C 1
ATOM 682 O O . PRO A 1 97 ? 10.016 7.478 -4.705 1.00 95.00 97 PRO A O 1
ATOM 685 N N . ALA A 1 98 ? 8.821 5.995 -3.513 1.00 93.50 98 ALA A N 1
ATOM 686 C CA . ALA A 1 98 ? 9.977 5.369 -2.872 1.00 93.50 98 ALA A CA 1
ATOM 687 C C . ALA A 1 98 ? 10.805 4.549 -3.873 1.00 93.50 98 ALA A C 1
ATOM 689 O O . ALA A 1 98 ? 12.039 4.589 -3.839 1.00 93.50 98 ALA A O 1
ATOM 690 N N . HIS A 1 99 ? 10.138 3.867 -4.803 1.00 91.12 99 HIS A N 1
ATOM 691 C CA . HIS A 1 99 ? 10.788 3.164 -5.906 1.00 91.12 99 HIS A CA 1
ATOM 692 C C . HIS A 1 99 ? 11.556 4.122 -6.821 1.00 91.12 99 HIS A C 1
ATOM 694 O O . HIS A 1 99 ? 12.767 3.991 -7.018 1.00 91.12 99 HIS A O 1
ATOM 700 N N . LEU A 1 100 ? 10.887 5.182 -7.272 1.00 92.50 100 LEU A N 1
ATOM 701 C CA . LEU A 1 100 ? 11.509 6.204 -8.113 1.00 92.50 100 LEU A CA 1
ATOM 702 C C . LEU A 1 100 ? 12.682 6.911 -7.416 1.00 92.50 100 LEU A C 1
ATOM 704 O O . LEU A 1 100 ? 13.674 7.257 -8.059 1.00 92.50 100 LEU A O 1
ATOM 708 N N . ALA A 1 101 ? 12.609 7.102 -6.095 1.00 92.12 101 ALA A N 1
ATOM 709 C CA . ALA A 1 101 ? 13.662 7.762 -5.328 1.00 92.12 101 ALA A CA 1
ATOM 710 C C . ALA A 1 101 ? 14.985 6.974 -5.279 1.00 92.12 101 ALA A C 1
ATOM 712 O O . ALA A 1 101 ? 16.042 7.597 -5.150 1.00 92.12 101 ALA A O 1
ATOM 713 N N . HIS A 1 102 ? 14.960 5.640 -5.397 1.00 86.19 102 HIS A N 1
ATOM 714 C CA . HIS A 1 102 ? 16.175 4.815 -5.376 1.00 86.19 102 HIS A CA 1
ATOM 715 C C . HIS A 1 102 ? 16.631 4.321 -6.759 1.00 86.19 102 HIS A C 1
ATOM 717 O O . HIS A 1 102 ? 17.648 3.629 -6.853 1.00 86.19 102 HIS A O 1
ATOM 723 N N . GLY A 1 103 ? 15.977 4.789 -7.828 1.00 86.12 103 GLY A N 1
ATOM 724 C CA . GLY A 1 103 ? 16.440 4.631 -9.208 1.00 86.12 103 GLY A CA 1
ATOM 725 C C . GLY A 1 103 ? 15.634 3.668 -10.072 1.00 86.12 103 GLY A C 1
ATOM 726 O O . GLY A 1 103 ? 16.109 3.349 -11.160 1.00 86.12 103 GLY A O 1
ATOM 727 N N . ASP A 1 104 ? 14.457 3.241 -9.617 1.00 92.12 104 ASP A N 1
ATOM 728 C CA . ASP A 1 104 ? 13.510 2.489 -10.440 1.00 92.12 104 ASP A CA 1
ATOM 729 C C . ASP A 1 104 ? 12.779 3.416 -11.427 1.00 92.12 104 ASP A C 1
ATOM 731 O O . ASP A 1 104 ? 12.778 4.644 -11.275 1.00 92.12 104 ASP A O 1
ATOM 735 N N . SER A 1 105 ? 12.138 2.831 -12.437 1.00 91.56 105 SER A N 1
ATOM 736 C CA . SER A 1 105 ? 11.318 3.555 -13.415 1.00 91.56 105 SER A CA 1
ATOM 737 C C . SER A 1 105 ? 9.867 3.077 -13.400 1.00 91.56 105 SER A C 1
ATOM 739 O O . SER A 1 105 ? 9.564 1.945 -13.032 1.00 91.56 105 SER A O 1
ATOM 741 N N . LEU A 1 106 ? 8.945 3.969 -13.772 1.00 92.12 106 LEU A N 1
ATOM 742 C CA . LEU A 1 106 ? 7.543 3.606 -13.975 1.00 92.12 106 LEU A CA 1
ATOM 743 C C . LEU A 1 106 ? 7.395 2.784 -15.254 1.00 92.12 106 LEU A C 1
ATOM 745 O O . LEU A 1 106 ? 7.979 3.133 -16.276 1.00 92.12 106 LEU A O 1
ATOM 749 N N . GLY A 1 107 ? 6.538 1.770 -15.201 1.00 89.75 107 GLY A N 1
ATOM 750 C CA . GLY A 1 107 ? 6.180 0.949 -16.347 1.00 89.75 107 GLY A CA 1
ATOM 751 C C . GLY A 1 107 ? 7.009 -0.332 -16.488 1.00 89.75 107 GLY A C 1
ATOM 752 O O . GLY A 1 107 ? 7.761 -0.717 -15.588 1.00 89.75 107 GLY A O 1
ATOM 753 N N . PRO A 1 108 ? 6.832 -1.041 -17.615 1.00 87.94 108 PRO A N 1
ATOM 754 C CA . PRO A 1 108 ? 7.524 -2.290 -17.885 1.00 87.94 108 PRO A CA 1
ATOM 755 C C . PRO A 1 108 ? 9.016 -2.079 -18.172 1.00 87.94 108 PRO A C 1
A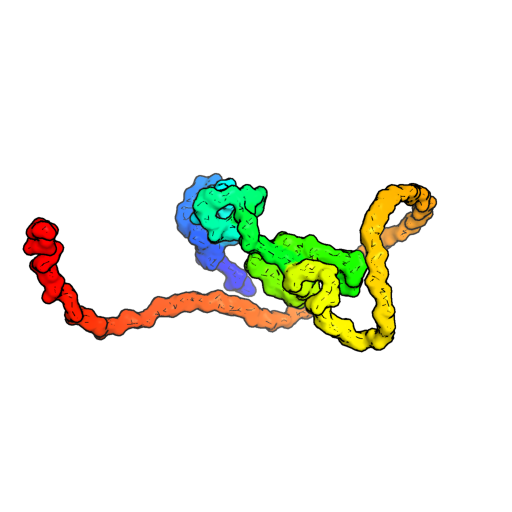TOM 757 O O . PRO A 1 108 ? 9.464 -1.021 -18.601 1.00 87.94 108 PRO A O 1
ATOM 760 N N . CYS A 1 109 ? 9.802 -3.143 -18.013 1.00 87.25 109 CYS A N 1
ATOM 761 C CA . CYS A 1 109 ? 11.243 -3.141 -18.271 1.00 87.25 109 CYS A CA 1
ATOM 762 C C . CYS A 1 109 ? 11.612 -3.268 -19.768 1.00 87.25 109 CYS A C 1
ATOM 764 O O . CYS A 1 109 ? 12.521 -4.028 -20.130 1.00 87.25 109 CYS A O 1
ATOM 766 N N . ASP A 1 110 ? 10.908 -2.554 -20.648 1.00 79.44 110 ASP A N 1
ATOM 767 C CA . ASP A 1 110 ? 11.035 -2.688 -22.107 1.00 79.44 110 ASP A CA 1
ATOM 768 C C . ASP A 1 110 ? 12.200 -1.893 -22.729 1.00 79.44 110 ASP A C 1
ATOM 770 O O . ASP A 1 110 ? 12.510 -2.062 -23.909 1.00 79.44 110 ASP A O 1
ATOM 774 N N . GLY A 1 111 ? 12.898 -1.090 -21.923 1.00 65.56 111 GLY A N 1
ATOM 775 C CA . GLY A 1 111 ? 14.074 -0.322 -22.331 1.00 65.56 111 GLY A CA 1
ATOM 776 C C . GLY A 1 111 ? 13.773 0.897 -23.207 1.00 65.56 111 GLY A C 1
ATOM 777 O O . GLY A 1 111 ? 14.699 1.493 -23.759 1.00 65.56 111 GLY A O 1
ATOM 778 N N . THR A 1 112 ? 12.499 1.270 -23.373 1.00 59.12 112 THR A N 1
ATOM 779 C CA . THR A 1 112 ? 12.099 2.436 -24.179 1.00 59.12 112 THR A CA 1
ATOM 780 C C . THR A 1 112 ? 11.959 3.721 -23.361 1.00 59.12 112 THR A C 1
ATOM 782 O O . THR A 1 112 ? 12.116 4.807 -23.921 1.00 59.12 112 THR A O 1
ATOM 785 N N . ASP A 1 113 ? 11.794 3.590 -22.042 1.00 56.50 113 ASP A N 1
ATOM 786 C CA . ASP A 1 113 ? 11.698 4.695 -21.080 1.00 56.50 113 ASP A CA 1
ATOM 787 C C . ASP A 1 113 ? 12.936 4.826 -20.165 1.00 56.50 113 ASP A C 1
ATOM 789 O O . ASP A 1 113 ? 12.927 5.591 -19.196 1.00 56.50 113 ASP A O 1
ATOM 793 N N . ASP A 1 114 ? 14.030 4.115 -20.469 1.00 55.31 114 ASP A N 1
ATOM 794 C CA . ASP A 1 114 ? 15.281 4.259 -19.723 1.00 55.31 114 ASP A CA 1
ATOM 795 C C . ASP A 1 114 ? 15.821 5.698 -19.866 1.00 55.31 114 ASP A C 1
ATOM 797 O O . ASP A 1 114 ? 16.077 6.159 -20.989 1.00 55.31 114 ASP A O 1
ATOM 801 N N . PRO A 1 115 ? 16.061 6.439 -18.761 1.00 53.44 115 PRO A N 1
ATOM 802 C CA . PRO A 1 115 ? 16.844 7.660 -18.844 1.00 53.44 115 PRO A CA 1
ATOM 803 C C . PRO A 1 115 ? 18.203 7.290 -19.452 1.00 53.44 115 PRO A C 1
ATOM 805 O O . PRO A 1 115 ? 18.822 6.324 -18.996 1.00 53.44 115 PRO A O 1
ATOM 808 N N . PRO A 1 116 ? 18.682 8.024 -20.476 1.00 45.31 116 PRO A N 1
ATOM 809 C CA . PRO A 1 116 ? 19.875 7.631 -21.205 1.00 45.31 116 PRO A CA 1
ATOM 810 C C . PRO A 1 116 ? 21.016 7.402 -20.211 1.00 45.31 116 PRO A C 1
ATOM 812 O O . PRO A 1 116 ? 21.215 8.249 -19.323 1.00 45.31 116 PRO A O 1
ATOM 815 N N . PRO A 1 117 ? 21.754 6.281 -20.328 1.00 51.91 117 PRO A N 1
ATOM 816 C CA . PRO A 1 117 ? 22.874 6.004 -19.446 1.00 51.91 117 PRO A CA 1
ATOM 817 C C . PRO A 1 117 ? 23.779 7.232 -19.444 1.00 51.91 117 PRO A C 1
ATOM 819 O O . PRO A 1 117 ? 24.111 7.783 -20.500 1.00 51.91 117 PRO A O 1
ATOM 822 N N . ARG A 1 118 ? 24.119 7.730 -18.249 1.00 53.72 118 ARG A N 1
ATOM 823 C CA . ARG A 1 118 ? 25.022 8.874 -18.106 1.00 53.72 118 ARG A CA 1
ATOM 824 C C . ARG A 1 118 ? 26.414 8.449 -18.564 1.00 53.72 118 ARG A C 1
ATOM 826 O O . ARG A 1 118 ? 27.230 8.058 -17.745 1.00 53.72 118 ARG A O 1
ATOM 833 N N . GLY A 1 119 ? 26.643 8.580 -19.868 1.00 51.75 119 GLY A N 1
ATOM 834 C CA . GLY A 1 119 ? 27.906 8.331 -20.542 1.00 51.75 119 GLY A CA 1
ATOM 835 C C . GLY A 1 119 ? 28.241 6.849 -20.649 1.00 51.75 119 GLY A C 1
ATOM 836 O O . GLY A 1 119 ? 28.656 6.239 -19.681 1.00 51.75 119 GLY A O 1
ATOM 837 N N . GLU A 1 120 ? 28.109 6.291 -21.844 1.00 48.56 120 GLU A N 1
ATOM 838 C CA . GLU A 1 120 ? 29.238 5.913 -22.702 1.00 48.56 120 GLU A CA 1
ATOM 839 C C . GLU A 1 120 ? 28.654 5.387 -24.021 1.00 48.56 120 GLU A C 1
ATOM 841 O O . GLU A 1 120 ? 27.630 4.709 -24.043 1.00 48.56 120 GLU A O 1
ATOM 846 N N . GLY A 1 121 ? 29.219 5.825 -25.148 1.00 50.09 121 GLY A N 1
ATOM 847 C CA . GLY A 1 121 ? 28.724 5.456 -26.471 1.00 50.09 121 GLY A CA 1
ATOM 848 C C . GLY A 1 121 ? 28.936 3.973 -26.773 1.00 50.09 121 GLY A C 1
ATOM 849 O O . GLY A 1 121 ? 29.898 3.379 -26.298 1.00 50.09 121 GLY A O 1
ATOM 850 N N . GLY A 1 122 ? 28.077 3.406 -27.620 1.00 46.94 122 GLY A N 1
ATOM 851 C CA . GLY A 1 122 ? 28.315 2.084 -28.193 1.00 46.94 122 GLY A CA 1
ATOM 852 C C . GLY A 1 122 ? 27.055 1.392 -28.693 1.00 46.94 122 GLY A C 1
ATOM 853 O O . GLY A 1 122 ? 26.397 0.687 -27.946 1.00 46.94 122 GLY A O 1
ATOM 854 N N . ASP A 1 123 ? 26.751 1.624 -29.969 1.00 49.34 123 ASP A N 1
ATOM 855 C CA . ASP A 1 123 ? 26.369 0.616 -30.966 1.00 49.34 123 ASP A CA 1
ATOM 856 C C . ASP A 1 123 ? 25.308 -0.435 -30.587 1.00 49.34 123 ASP A C 1
ATOM 858 O O . ASP A 1 123 ? 25.562 -1.441 -29.930 1.00 49.34 123 ASP A O 1
ATOM 862 N N . GLY A 1 124 ? 24.101 -0.242 -31.125 1.00 51.81 124 GLY A N 1
ATOM 863 C CA . GLY A 1 124 ? 22.985 -1.156 -30.934 1.00 51.81 124 GLY A CA 1
ATOM 864 C C . GLY A 1 124 ? 23.192 -2.550 -31.523 1.00 51.81 124 GLY A C 1
ATOM 865 O O . GLY A 1 124 ? 23.656 -2.699 -32.653 1.00 51.81 124 GLY A O 1
ATOM 866 N N . LYS A 1 125 ? 22.703 -3.557 -30.790 1.00 53.00 125 LYS A N 1
ATOM 867 C CA . LYS A 1 125 ? 21.974 -4.713 -31.330 1.00 53.00 125 LYS A CA 1
ATOM 868 C C . LYS A 1 125 ? 21.355 -5.511 -30.180 1.00 53.00 125 LYS A C 1
ATOM 870 O O . LYS A 1 125 ? 22.050 -6.295 -29.549 1.00 53.00 125 LYS A O 1
ATOM 875 N N . HIS A 1 126 ? 20.052 -5.377 -29.945 1.00 46.28 126 HIS A N 1
ATOM 876 C CA . HIS A 1 126 ? 19.326 -6.378 -29.161 1.00 46.28 126 HIS A CA 1
ATOM 877 C C . HIS A 1 126 ? 18.486 -7.211 -30.117 1.00 46.28 126 HIS A C 1
ATOM 879 O O . HIS A 1 126 ? 17.463 -6.779 -30.643 1.00 46.28 126 HIS A O 1
ATOM 885 N N . GLY A 1 127 ? 19.044 -8.378 -30.434 1.00 43.75 127 GLY A N 1
ATOM 886 C CA . GLY A 1 127 ? 18.351 -9.449 -31.120 1.00 43.75 127 GLY A CA 1
ATOM 887 C C . GLY A 1 127 ? 17.370 -10.131 -30.175 1.00 43.75 127 GLY A C 1
ATOM 888 O O . GLY A 1 127 ? 17.701 -10.425 -29.027 1.00 43.75 127 GLY A O 1
ATOM 889 N N . ASP A 1 128 ? 16.186 -10.366 -30.725 1.00 54.72 128 ASP A N 1
ATOM 890 C CA . ASP A 1 128 ? 15.198 -11.377 -30.361 1.00 54.72 128 ASP A CA 1
ATOM 891 C C . ASP A 1 128 ? 15.799 -12.581 -29.620 1.00 54.72 128 ASP A C 1
ATOM 893 O O . ASP A 1 128 ? 16.687 -13.238 -30.160 1.00 54.72 128 ASP A O 1
ATOM 897 N N . HIS A 1 129 ? 15.314 -12.864 -28.409 1.00 44.56 129 HIS A N 1
ATOM 898 C CA . HIS A 1 129 ? 15.479 -14.170 -27.771 1.00 44.56 129 HIS A CA 1
ATOM 899 C C . HIS A 1 129 ? 14.172 -14.568 -27.092 1.00 44.56 129 HIS A C 1
ATOM 901 O O . HIS A 1 129 ? 13.947 -14.334 -25.906 1.00 44.56 129 HIS A O 1
ATOM 907 N N . SER A 1 130 ? 13.310 -15.184 -27.894 1.00 53.66 130 SER A N 1
ATOM 908 C CA . SER A 1 130 ? 12.324 -16.133 -27.395 1.00 53.66 130 SER A CA 1
ATOM 909 C C . SER A 1 130 ? 13.004 -17.461 -27.012 1.00 53.66 130 SER A C 1
ATOM 911 O O . SER A 1 130 ? 13.870 -17.938 -27.742 1.00 53.66 130 SER A O 1
ATOM 913 N N . ASP A 1 131 ? 12.488 -18.077 -25.943 1.00 49.59 131 ASP A N 1
ATOM 914 C CA . ASP A 1 131 ? 12.462 -19.524 -25.638 1.00 49.59 131 ASP A CA 1
ATOM 915 C C . ASP A 1 131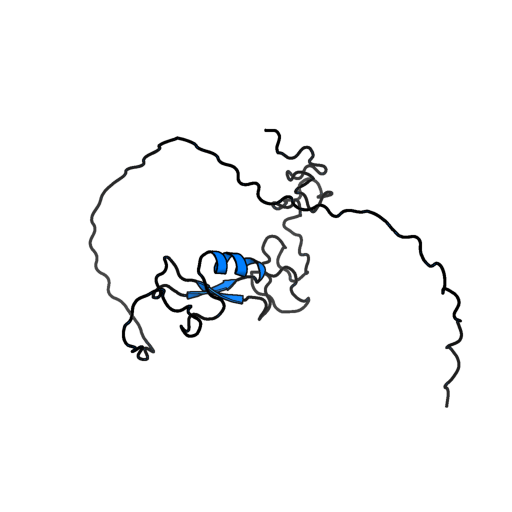 ? 13.664 -20.203 -24.920 1.00 49.59 131 ASP A C 1
ATOM 917 O O . ASP A 1 131 ? 14.792 -20.224 -25.402 1.00 49.59 131 ASP A O 1
ATOM 921 N N . GLY A 1 132 ? 13.354 -20.887 -23.804 1.00 42.22 132 GLY A N 1
ATOM 922 C CA . GLY A 1 132 ? 13.669 -22.320 -23.686 1.00 42.22 132 GLY A CA 1
ATOM 923 C C . GLY A 1 132 ? 14.839 -22.807 -22.809 1.00 42.22 132 GLY A C 1
ATOM 924 O O . GLY A 1 132 ? 15.948 -22.979 -23.285 1.00 42.22 132 GLY A O 1
ATOM 925 N N . SER A 1 133 ? 14.500 -23.253 -21.589 1.00 49.53 133 SER A N 1
ATOM 926 C CA . SER A 1 133 ? 14.852 -24.567 -20.989 1.00 49.53 133 SER A CA 1
ATOM 927 C C . SER A 1 133 ? 16.313 -24.985 -20.637 1.00 49.53 133 SER A C 1
ATOM 929 O O . SER A 1 133 ? 17.137 -25.262 -21.496 1.00 49.53 133 SER A O 1
ATOM 931 N N . GLN A 1 134 ? 16.496 -25.282 -19.334 1.00 47.72 134 GLN A N 1
ATOM 932 C CA . GLN A 1 134 ? 17.233 -26.413 -18.704 1.00 47.72 134 GLN A CA 1
ATOM 933 C C . GLN A 1 134 ? 18.788 -26.506 -18.651 1.00 47.72 134 GLN A C 1
ATOM 935 O O . GLN A 1 134 ? 19.444 -26.897 -19.605 1.00 47.72 134 GLN A O 1
ATOM 940 N N . ARG A 1 135 ? 19.284 -26.378 -17.399 1.00 48.00 135 ARG A N 1
ATOM 941 C CA . ARG A 1 135 ? 20.130 -27.297 -16.576 1.00 48.00 135 ARG A CA 1
ATOM 942 C C . ARG A 1 135 ? 21.533 -27.725 -17.059 1.00 48.00 135 ARG A C 1
ATOM 944 O O . ARG A 1 135 ? 21.625 -28.492 -18.002 1.00 48.00 135 ARG A O 1
ATOM 951 N N . THR A 1 136 ? 22.551 -27.481 -16.217 1.00 40.34 136 THR A N 1
ATOM 952 C CA . THR A 1 136 ? 23.447 -28.512 -15.625 1.00 40.34 136 THR A CA 1
ATOM 953 C C . THR A 1 136 ? 24.112 -28.004 -14.339 1.00 40.34 136 THR A C 1
ATOM 955 O O . THR A 1 136 ? 24.425 -26.825 -14.213 1.00 40.34 136 THR A O 1
ATOM 958 N N . GLU A 1 137 ? 24.253 -28.931 -13.392 1.00 54.59 137 GLU A N 1
ATOM 959 C CA . GLU A 1 137 ? 24.909 -28.848 -12.080 1.00 54.59 137 GLU A CA 1
ATOM 960 C C . GLU A 1 137 ? 26.445 -28.994 -12.225 1.00 54.59 137 GLU A C 1
ATOM 962 O O . GLU A 1 137 ? 26.906 -29.235 -13.337 1.00 54.59 137 GLU A O 1
ATOM 967 N N . GLU A 1 138 ? 27.171 -28.923 -11.094 1.00 44.81 138 GLU A N 1
ATOM 968 C CA . GLU A 1 138 ? 28.645 -28.947 -10.870 1.00 44.81 138 GLU A CA 1
ATOM 969 C C . GLU A 1 138 ? 29.223 -27.527 -10.653 1.00 44.81 138 GLU A C 1
ATOM 971 O O . GLU A 1 138 ? 29.229 -26.713 -11.564 1.00 44.81 138 GLU A O 1
ATOM 976 N N . GLY A 1 139 ? 29.686 -27.074 -9.484 1.00 45.47 139 GLY A N 1
ATOM 977 C CA . GLY A 1 139 ? 30.013 -27.718 -8.216 1.00 45.47 139 GLY A CA 1
ATOM 978 C C . GLY A 1 139 ? 31.496 -27.515 -7.909 1.00 45.47 139 GLY A C 1
ATOM 979 O O . GLY A 1 139 ? 32.292 -28.313 -8.374 1.00 45.47 139 GLY A O 1
ATOM 980 N N . GLU A 1 140 ? 31.862 -26.511 -7.105 1.00 52.19 140 GLU A N 1
ATOM 981 C CA . GLU A 1 140 ? 33.059 -26.585 -6.256 1.00 52.19 140 GLU A CA 1
ATOM 982 C C . GLU A 1 140 ? 33.033 -25.569 -5.101 1.00 52.19 140 GLU A C 1
ATOM 984 O O . GLU A 1 140 ? 32.624 -24.416 -5.225 1.00 52.19 140 GLU A O 1
ATOM 989 N N . ASP A 1 141 ? 33.399 -26.128 -3.955 1.00 47.81 141 ASP A N 1
ATOM 990 C CA . ASP A 1 141 ? 33.447 -25.647 -2.583 1.00 47.81 141 ASP A CA 1
ATOM 991 C C . ASP A 1 141 ? 34.784 -24.948 -2.336 1.00 47.81 141 ASP A C 1
ATOM 993 O O . ASP A 1 141 ? 35.811 -25.532 -2.648 1.00 47.81 141 ASP A O 1
ATOM 997 N N . GLU A 1 142 ? 34.792 -23.759 -1.731 1.00 49.22 142 GLU A N 1
ATOM 998 C CA . GLU A 1 142 ? 35.954 -23.292 -0.970 1.00 49.22 142 GLU A CA 1
ATOM 999 C C . GLU A 1 142 ? 35.485 -22.450 0.227 1.00 49.22 142 GLU A C 1
ATOM 1001 O O . GLU A 1 142 ? 34.763 -21.456 0.129 1.00 49.22 142 GLU A O 1
ATOM 1006 N N . THR A 1 143 ? 35.907 -22.924 1.389 1.00 47.16 143 THR A N 1
ATOM 1007 C CA . THR A 1 143 ? 35.619 -22.463 2.743 1.00 47.16 143 THR A CA 1
ATOM 1008 C C . THR A 1 143 ? 36.309 -21.153 3.152 1.00 47.16 143 THR A C 1
ATOM 1010 O O . THR A 1 143 ? 37.418 -20.854 2.719 1.00 47.16 143 THR A O 1
ATOM 1013 N N . GLY A 1 144 ? 35.727 -20.477 4.154 1.00 42.47 144 GLY A N 1
ATOM 1014 C CA . GLY A 1 144 ? 36.413 -19.544 5.065 1.00 42.47 144 GLY A CA 1
ATOM 1015 C C . GLY A 1 144 ? 35.968 -18.088 4.892 1.00 42.47 144 GLY A C 1
ATOM 1016 O O . GLY A 1 144 ? 35.863 -17.587 3.789 1.00 42.47 144 GLY A O 1
ATOM 1017 N N . GLY A 1 145 ? 35.675 -17.299 5.917 1.00 41.22 145 GLY A N 1
ATOM 1018 C CA . GLY A 1 145 ? 35.775 -17.445 7.357 1.00 41.22 145 GLY A CA 1
ATOM 1019 C C . GLY A 1 145 ? 35.372 -16.100 7.975 1.00 41.22 145 GLY A C 1
ATOM 1020 O O . GLY A 1 145 ? 35.481 -15.047 7.353 1.00 41.22 145 GLY A O 1
ATOM 1021 N N . SER A 1 146 ? 34.862 -16.174 9.197 1.00 44.62 146 SER A N 1
ATOM 1022 C CA . SER A 1 146 ? 34.388 -15.081 10.046 1.00 44.62 146 SER A CA 1
ATOM 1023 C C . SER A 1 146 ? 35.336 -13.876 10.143 1.00 44.62 146 SER A C 1
ATOM 1025 O O . SER A 1 146 ? 36.510 -14.049 10.466 1.00 44.62 146 SER A O 1
ATOM 1027 N N . ALA A 1 147 ? 34.794 -12.661 10.002 1.00 45.16 147 ALA A N 1
ATOM 1028 C CA . ALA A 1 147 ? 35.265 -11.490 10.742 1.00 45.16 147 ALA A CA 1
ATOM 1029 C C . ALA A 1 147 ? 34.176 -10.406 10.806 1.00 45.16 147 ALA A C 1
ATOM 1031 O O . ALA A 1 147 ? 33.936 -9.662 9.859 1.00 45.16 147 ALA A O 1
ATOM 1032 N N . SER A 1 148 ? 33.543 -10.318 11.973 1.00 45.19 148 SER A N 1
ATOM 1033 C CA . SER A 1 148 ? 32.897 -9.106 12.476 1.00 45.19 148 SER A CA 1
ATOM 1034 C C . SER A 1 148 ? 33.953 -8.027 12.743 1.00 45.19 148 SER A C 1
ATOM 1036 O O . SER A 1 148 ? 35.003 -8.342 13.308 1.00 45.19 148 SER A O 1
ATOM 1038 N N . PRO A 1 149 ? 33.653 -6.756 12.448 1.00 50.75 149 PRO A N 1
ATOM 1039 C CA . PRO A 1 149 ? 34.127 -5.662 13.270 1.00 50.75 149 PRO A CA 1
ATOM 1040 C C . PRO A 1 149 ? 32.926 -4.891 13.820 1.00 50.75 149 PRO A C 1
ATOM 1042 O O . PRO A 1 149 ? 32.305 -4.072 13.146 1.00 50.75 149 PRO A O 1
ATOM 1045 N N . THR A 1 150 ? 32.631 -5.124 15.097 1.00 47.59 150 THR A N 1
ATOM 1046 C CA . THR A 1 150 ? 32.128 -4.057 15.957 1.00 47.59 150 THR A CA 1
ATOM 1047 C C . THR A 1 150 ? 33.162 -2.943 15.961 1.00 47.59 150 THR A C 1
ATOM 1049 O O . THR A 1 150 ? 34.259 -3.163 16.467 1.00 47.59 150 THR A O 1
ATOM 1052 N N . ASP A 1 151 ? 32.796 -1.752 15.502 1.00 52.25 151 ASP A N 1
ATOM 1053 C CA . ASP A 1 151 ? 33.344 -0.550 16.107 1.00 52.25 151 ASP A CA 1
ATOM 1054 C C . ASP A 1 151 ? 32.302 0.553 16.212 1.00 52.25 151 ASP A C 1
ATOM 1056 O O . ASP A 1 151 ? 31.612 0.947 15.273 1.00 52.25 151 ASP A O 1
ATOM 1060 N N . LYS A 1 152 ? 32.193 0.999 17.455 1.00 53.09 152 LYS A N 1
ATOM 1061 C CA . LYS A 1 152 ? 31.387 2.099 17.940 1.00 53.09 152 LYS A CA 1
ATOM 1062 C C . LYS A 1 152 ? 32.182 3.371 17.670 1.00 53.09 152 LYS A C 1
ATOM 1064 O O . LYS A 1 152 ? 33.248 3.527 18.257 1.00 53.09 152 LYS A O 1
ATOM 1069 N N . ASN A 1 153 ? 31.643 4.314 16.904 1.00 42.38 153 ASN A N 1
ATOM 1070 C CA . ASN A 1 153 ? 31.529 5.678 17.417 1.00 42.38 153 ASN A CA 1
ATOM 1071 C C . ASN A 1 153 ? 30.639 6.577 16.561 1.00 42.38 153 ASN A C 1
ATOM 1073 O O . ASN A 1 153 ? 30.664 6.553 15.336 1.00 42.38 153 ASN A O 1
ATOM 1077 N N . ALA A 1 154 ? 29.879 7.379 17.295 1.00 45.31 154 ALA A N 1
ATOM 1078 C CA . ALA A 1 154 ? 28.913 8.369 16.871 1.00 45.31 154 ALA A CA 1
ATOM 1079 C C . ALA A 1 154 ? 29.511 9.517 16.049 1.00 45.31 154 ALA A C 1
ATOM 1081 O O . ALA A 1 154 ? 30.617 9.952 16.349 1.00 45.31 154 ALA A O 1
ATOM 1082 N N . VAL A 1 155 ? 28.695 10.097 15.159 1.00 45.53 155 VAL A N 1
ATOM 1083 C CA . VAL A 1 155 ? 28.307 11.520 15.213 1.00 45.53 155 VAL A CA 1
ATOM 1084 C C . VAL A 1 155 ? 26.887 11.647 14.648 1.00 45.53 155 VAL A C 1
ATOM 1086 O O . VAL A 1 155 ? 26.654 11.403 13.468 1.00 45.53 155 VAL A O 1
ATOM 1089 N N . LEU A 1 156 ? 25.953 12.036 15.515 1.00 45.97 156 LEU A N 1
ATOM 1090 C CA . LEU A 1 156 ? 24.637 12.559 15.159 1.00 45.97 156 LEU A CA 1
ATOM 1091 C C . LEU A 1 156 ? 24.812 13.967 14.579 1.00 45.97 156 LEU A C 1
ATOM 1093 O O . LEU A 1 156 ? 25.417 14.825 15.226 1.00 45.97 156 LEU A O 1
ATOM 1097 N N . GLN A 1 157 ? 24.252 14.219 13.399 1.00 45.34 157 GLN A N 1
ATOM 1098 C CA . GLN A 1 157 ? 23.775 15.549 13.031 1.00 45.34 157 GLN A CA 1
ATOM 1099 C C . GLN A 1 157 ? 22.378 15.409 12.434 1.00 45.34 157 GLN A C 1
ATOM 1101 O O . GLN A 1 157 ? 22.189 14.991 11.297 1.00 45.34 157 GLN A O 1
ATOM 1106 N N . GLU A 1 158 ? 21.425 15.737 13.297 1.00 51.22 158 GLU A N 1
ATOM 1107 C CA . GLU A 1 158 ? 19.992 15.850 13.083 1.00 51.22 158 GLU A CA 1
ATOM 1108 C C . GLU A 1 158 ? 19.683 16.785 11.901 1.00 51.22 158 GLU A C 1
ATOM 1110 O O . GLU A 1 158 ? 20.032 17.970 11.919 1.00 51.22 158 GLU A O 1
ATOM 1115 N N . LEU A 1 159 ? 18.986 16.270 10.889 1.00 57.09 159 LEU A N 1
ATOM 1116 C CA . LEU A 1 159 ? 18.197 17.087 9.971 1.00 57.09 159 LEU A CA 1
ATOM 1117 C C . LEU A 1 159 ? 16.743 17.019 10.460 1.00 57.09 159 LEU A C 1
ATOM 1119 O O . LEU A 1 159 ? 16.222 15.911 10.587 1.00 57.09 159 LEU A O 1
ATOM 1123 N N . PRO A 1 160 ? 16.070 18.151 10.744 1.00 48.97 160 PRO A N 1
ATOM 1124 C CA . PRO A 1 160 ? 14.684 18.130 11.192 1.00 48.97 160 PRO A CA 1
ATOM 1125 C C . PRO A 1 160 ? 13.783 17.749 10.014 1.00 48.97 160 PRO A C 1
ATOM 1127 O O . PRO A 1 160 ? 13.460 18.579 9.162 1.00 48.97 160 PRO A O 1
ATOM 1130 N N . LEU A 1 161 ? 13.386 16.479 9.954 1.00 51.12 161 LEU A N 1
ATOM 1131 C CA . LEU A 1 161 ? 12.320 16.031 9.074 1.00 51.12 161 LEU A CA 1
ATOM 1132 C C . LEU A 1 161 ? 10.977 16.361 9.724 1.00 51.12 161 LEU A C 1
ATOM 1134 O O . LEU A 1 161 ? 10.579 15.783 10.725 1.00 51.12 161 LEU A O 1
ATOM 1138 N N . SER A 1 162 ? 10.309 17.317 9.085 1.00 50.41 162 SER A N 1
ATOM 1139 C CA . SER A 1 162 ? 8.869 17.334 8.859 1.00 50.41 162 SER A CA 1
ATOM 1140 C C . SER A 1 162 ? 7.981 17.223 10.098 1.00 50.41 162 SER A C 1
ATOM 1142 O O . SER A 1 162 ? 7.480 16.163 10.457 1.00 50.41 162 SER A O 1
ATOM 1144 N N . ALA A 1 163 ? 7.680 18.388 10.670 1.00 49.94 163 ALA A N 1
ATOM 1145 C CA . ALA A 1 163 ? 6.472 18.577 11.453 1.00 49.94 163 ALA A CA 1
ATOM 1146 C C . ALA A 1 163 ? 5.255 18.099 10.643 1.00 49.94 163 ALA A C 1
ATOM 1148 O O . ALA A 1 163 ? 4.970 18.624 9.563 1.00 49.94 163 ALA A O 1
ATOM 1149 N N . CYS A 1 164 ? 4.538 17.114 11.180 1.00 54.25 164 CYS A N 1
ATOM 1150 C CA . CYS A 1 164 ? 3.186 16.800 10.754 1.00 54.25 164 CYS A CA 1
ATOM 1151 C C . CYS A 1 164 ? 2.327 18.023 11.109 1.00 54.25 164 CYS A C 1
ATOM 1153 O O . CYS A 1 164 ? 2.091 18.326 12.280 1.00 54.25 164 CYS A O 1
ATOM 1155 N N . GLY A 1 165 ? 1.997 18.825 10.097 1.00 43.78 165 GLY A N 1
ATOM 1156 C CA . GLY A 1 165 ? 1.238 20.057 10.254 1.00 43.78 165 GLY A CA 1
ATOM 1157 C C . GLY A 1 165 ? -0.178 19.748 10.711 1.00 43.78 165 GLY A C 1
ATOM 1158 O O . GLY A 1 165 ? -1.024 19.372 9.905 1.00 43.78 165 GLY A O 1
ATOM 1159 N N . ALA A 1 166 ? -0.427 19.944 12.002 1.00 49.91 166 ALA A N 1
ATOM 1160 C CA . ALA A 1 166 ? -1.757 19.994 12.575 1.00 49.91 166 ALA A CA 1
ATOM 1161 C C . ALA A 1 166 ? -2.609 21.047 11.850 1.00 49.91 166 ALA A C 1
ATOM 1163 O O . ALA A 1 166 ? -2.197 22.197 11.656 1.00 49.91 166 ALA A O 1
ATOM 1164 N N . GLY A 1 167 ? -3.818 20.637 11.473 1.00 46.75 167 GLY A N 1
ATOM 1165 C CA . GLY A 1 167 ? -4.852 21.510 10.950 1.00 46.75 167 GLY A CA 1
ATOM 1166 C C . GLY A 1 167 ? -5.135 22.653 11.919 1.00 46.75 167 GLY A C 1
ATOM 1167 O O . GLY A 1 167 ? -5.534 22.450 13.066 1.00 46.75 167 GLY A O 1
ATOM 1168 N N . ALA A 1 168 ? -4.961 23.879 11.437 1.00 45.91 168 ALA A N 1
ATOM 1169 C CA . ALA A 1 168 ? -5.471 25.053 12.115 1.00 45.91 168 ALA A CA 1
ATOM 1170 C C . ALA A 1 168 ? -6.999 25.071 11.974 1.00 45.91 168 ALA A C 1
ATOM 1172 O O . ALA A 1 168 ? -7.554 25.573 10.996 1.00 45.91 168 ALA A O 1
ATOM 1173 N N . ALA A 1 169 ? -7.684 24.539 12.983 1.00 52.59 169 ALA A N 1
ATOM 1174 C CA . ALA A 1 169 ? -9.031 24.968 13.309 1.00 52.59 169 ALA A CA 1
ATOM 1175 C C . ALA A 1 169 ? -8.975 26.465 13.658 1.00 52.59 169 ALA A C 1
ATOM 1177 O O . ALA A 1 169 ? -8.406 26.865 14.674 1.00 52.59 169 ALA A O 1
ATOM 1178 N N . GLY A 1 170 ? -9.536 27.312 12.797 1.00 51.41 170 GLY A N 1
ATOM 1179 C CA . GLY A 1 170 ? -9.566 28.746 13.040 1.00 51.41 170 GLY A CA 1
ATOM 1180 C C . GLY A 1 170 ? -10.390 29.507 12.012 1.00 51.41 170 GLY A C 1
ATOM 1181 O O . GLY A 1 170 ? -9.965 29.675 10.877 1.00 51.41 170 GLY A O 1
ATOM 1182 N N . PHE A 1 171 ? -11.507 30.055 12.494 1.00 52.03 171 PHE A N 1
ATOM 1183 C CA . PHE A 1 171 ? -12.325 31.118 11.900 1.00 52.03 171 PHE A CA 1
ATOM 1184 C C . PHE A 1 171 ? -13.398 30.688 10.891 1.00 52.03 171 PHE A C 1
ATOM 1186 O O . PHE A 1 171 ? -13.227 30.762 9.680 1.00 52.03 171 PHE A O 1
ATOM 1193 N N . LEU A 1 172 ? -14.590 30.398 11.431 1.00 53.69 172 LEU A N 1
ATOM 1194 C CA . LEU A 1 172 ? -15.842 30.774 10.775 1.00 53.69 172 LEU A CA 1
ATOM 1195 C C . LEU A 1 172 ? -15.854 32.298 10.547 1.00 53.69 172 LEU A C 1
ATOM 1197 O O . LEU A 1 172 ? -15.859 33.045 11.532 1.00 53.69 172 LEU A O 1
ATOM 1201 N N . PRO A 1 173 ? -15.980 32.799 9.307 1.00 53.16 173 PRO A N 1
ATOM 1202 C CA . PRO A 1 173 ? -16.601 34.085 9.090 1.00 53.16 173 PRO A CA 1
ATOM 1203 C C . PRO A 1 173 ? -18.120 33.888 9.117 1.00 53.16 173 PRO A C 1
ATOM 1205 O O . PRO A 1 173 ? -18.712 33.264 8.238 1.00 53.16 173 PRO A O 1
ATOM 1208 N N . LEU A 1 174 ? -18.754 34.451 10.146 1.00 55.84 174 LEU A N 1
ATOM 1209 C CA . LEU A 1 174 ? -20.163 34.839 10.140 1.00 55.84 174 LEU A CA 1
ATOM 1210 C C . LEU A 1 174 ? -20.445 35.684 8.886 1.00 55.84 174 LEU A C 1
ATOM 1212 O O . LEU A 1 174 ? -20.243 36.896 8.886 1.00 55.84 174 LEU A O 1
ATOM 1216 N N . ALA A 1 175 ? -20.924 35.054 7.817 1.00 54.66 175 ALA A N 1
ATOM 1217 C CA . ALA A 1 175 ? -21.519 35.747 6.687 1.00 54.66 175 ALA A CA 1
ATOM 1218 C C . ALA A 1 175 ? -22.624 34.891 6.055 1.00 54.66 175 ALA A C 1
ATOM 1220 O O . ALA A 1 175 ? -22.377 33.822 5.512 1.00 54.66 175 ALA A O 1
ATOM 1221 N N . LEU A 1 176 ? -23.834 35.455 6.087 1.00 51.75 176 LEU A N 1
ATOM 1222 C CA . LEU A 1 176 ? -24.975 35.164 5.211 1.00 51.75 176 LEU A CA 1
ATOM 1223 C C . LEU A 1 176 ? -25.889 33.991 5.591 1.00 51.75 176 LEU A C 1
ATOM 1225 O O . LEU A 1 176 ? -26.215 33.098 4.816 1.00 51.75 176 LEU A O 1
ATOM 1229 N N . LEU A 1 177 ? -26.488 34.170 6.766 1.00 51.91 177 LEU A N 1
ATOM 1230 C CA . LEU A 1 177 ? -27.912 33.936 6.988 1.00 51.91 177 LEU A CA 1
ATOM 1231 C C . LEU A 1 177 ? -28.761 34.714 5.950 1.00 51.91 177 LEU A C 1
ATOM 1233 O O . LEU A 1 177 ? -29.099 35.865 6.200 1.00 51.91 177 LEU A O 1
ATOM 1237 N N . ALA A 1 178 ? -29.084 34.120 4.794 1.00 52.84 178 ALA A N 1
ATOM 1238 C CA . ALA A 1 178 ? -30.254 34.466 3.965 1.00 52.84 178 ALA A CA 1
ATOM 1239 C C . ALA A 1 178 ? -30.326 33.595 2.696 1.00 52.84 178 ALA A C 1
ATOM 1241 O O . ALA A 1 178 ? -29.710 33.943 1.699 1.00 52.84 178 ALA A O 1
ATOM 1242 N N . LEU A 1 179 ? -31.105 32.504 2.715 1.00 53.00 179 LEU A N 1
ATOM 1243 C CA . LEU A 1 179 ? -32.099 32.171 1.667 1.00 53.00 179 LEU A CA 1
ATOM 1244 C C . LEU A 1 179 ? -32.929 30.911 2.016 1.00 53.00 179 LEU A C 1
ATOM 1246 O O . LEU A 1 179 ? -33.270 30.102 1.162 1.00 53.00 179 LEU A O 1
ATOM 1250 N N . ALA A 1 180 ? -33.332 30.746 3.276 1.00 52.78 180 ALA A N 1
ATOM 1251 C CA . ALA A 1 180 ? -34.298 29.718 3.667 1.00 52.78 180 ALA A CA 1
ATOM 1252 C C . ALA A 1 180 ? -35.754 30.200 3.501 1.00 52.78 180 ALA A C 1
ATOM 1254 O O . ALA A 1 180 ? -36.519 30.077 4.442 1.00 52.78 180 ALA A O 1
ATOM 1255 N N . LEU A 1 181 ? -36.147 30.782 2.354 1.00 56.16 181 LEU A N 1
ATOM 1256 C CA . LEU A 1 181 ? -37.557 31.101 2.032 1.00 56.16 181 LEU A CA 1
ATOM 1257 C C . LEU A 1 181 ? -37.816 31.196 0.508 1.00 56.16 181 LEU A C 1
ATOM 1259 O O . LEU A 1 181 ? -38.298 32.212 0.008 1.00 56.16 181 LEU A O 1
ATOM 1263 N N . VAL A 1 182 ? -37.576 30.118 -0.245 1.00 52.94 182 VAL A N 1
ATOM 1264 C CA . VAL A 1 182 ? -38.255 29.902 -1.539 1.00 52.94 182 VAL A CA 1
ATOM 1265 C C . VAL A 1 182 ? -39.029 28.586 -1.460 1.00 52.94 182 VAL A C 1
ATOM 1267 O O . VAL A 1 182 ? -38.509 27.516 -1.742 1.00 52.94 182 VAL A O 1
ATOM 1270 N N . LYS A 1 183 ? -40.271 28.704 -0.968 1.00 48.34 183 LYS A N 1
ATOM 1271 C CA . LYS A 1 183 ? -41.496 28.050 -1.476 1.00 48.34 183 LYS A CA 1
ATOM 1272 C C . LYS A 1 183 ? -41.250 26.673 -2.124 1.00 48.34 183 LYS A C 1
ATOM 1274 O O . LYS A 1 183 ? -40.827 26.591 -3.267 1.00 48.34 183 LYS A O 1
ATOM 1279 N N . ARG A 1 184 ? -41.496 25.533 -1.473 1.00 54.38 184 ARG A N 1
ATOM 1280 C CA . ARG A 1 184 ? -42.828 25.035 -1.080 1.00 54.38 184 ARG A CA 1
ATOM 1281 C C . ARG A 1 184 ? -43.929 25.496 -2.052 1.00 54.38 184 ARG A C 1
ATOM 1283 O O . ARG A 1 184 ? -44.761 26.272 -1.630 1.00 54.38 184 ARG A O 1
ATOM 1290 N N . ASP A 1 185 ? -43.843 25.090 -3.328 1.00 55.84 185 ASP A N 1
ATOM 1291 C CA . ASP A 1 185 ? -44.942 25.066 -4.327 1.00 55.84 185 ASP A CA 1
ATOM 1292 C C . ASP A 1 185 ? -44.495 24.396 -5.657 1.00 55.84 185 ASP A C 1
ATOM 1294 O O . ASP A 1 185 ? -44.599 24.971 -6.734 1.00 55.84 185 ASP A O 1
ATOM 1298 N N . TYR A 1 186 ? -43.978 23.162 -5.614 1.00 50.94 186 TYR A N 1
ATOM 1299 C CA . TYR A 1 186 ? -43.798 22.332 -6.825 1.00 50.94 186 TYR A CA 1
ATOM 1300 C C . TYR A 1 186 ? -44.367 20.921 -6.609 1.00 50.94 186 TYR A C 1
ATOM 1302 O O . TYR A 1 186 ? -43.711 19.904 -6.796 1.00 50.94 186 TYR A O 1
ATOM 1310 N N . LEU A 1 187 ? -45.628 20.865 -6.180 1.00 53.72 187 LEU A N 1
ATOM 1311 C CA . LEU A 1 187 ? -46.489 19.687 -6.285 1.00 53.72 187 LEU A CA 1
ATOM 1312 C C . LEU A 1 187 ? -47.870 20.168 -6.739 1.00 53.72 187 LEU A C 1
ATOM 1314 O O . LEU A 1 187 ? -48.687 20.487 -5.885 1.00 53.72 187 LEU A O 1
ATOM 1318 N N . ALA A 1 188 ? -48.095 20.278 -8.055 1.00 53.25 188 ALA A N 1
ATOM 1319 C CA . ALA A 1 188 ? -49.408 20.162 -8.727 1.00 53.25 188 ALA A CA 1
ATOM 1320 C C . ALA A 1 188 ? -49.399 20.813 -10.123 1.00 53.25 188 ALA A C 1
ATOM 1322 O O . ALA A 1 188 ? -49.994 21.863 -10.326 1.00 53.25 188 ALA A O 1
ATOM 1323 N N . SER A 1 189 ? -48.730 20.188 -11.087 1.00 57.38 189 SER A N 1
ATOM 1324 C CA . SER A 1 189 ? -48.997 20.277 -12.534 1.00 57.38 189 SER A CA 1
ATOM 1325 C C . SER A 1 189 ? -47.901 19.394 -13.135 1.00 57.38 189 SER A C 1
ATOM 1327 O O . SER A 1 189 ? -46.735 19.705 -12.947 1.00 57.38 189 SER A O 1
ATOM 1329 N N . TRP A 1 190 ? -48.116 18.216 -13.705 1.00 47.97 190 TRP A N 1
ATOM 1330 C CA . TRP A 1 190 ? -48.849 17.975 -14.935 1.00 47.97 190 TRP A CA 1
ATOM 1331 C C . TRP A 1 190 ? -49.481 16.573 -14.856 1.00 47.97 190 TRP A C 1
ATOM 1333 O O . TRP A 1 190 ? -48.817 15.548 -14.992 1.00 47.97 190 TRP A O 1
ATOM 1343 N N . ARG A 1 191 ? -50.794 16.541 -14.615 1.00 56.62 191 ARG A N 1
ATOM 1344 C CA . ARG A 1 191 ? -51.685 15.585 -15.276 1.00 56.62 191 ARG A CA 1
ATOM 1345 C C . ARG A 1 191 ? -52.058 16.250 -16.598 1.00 56.62 191 ARG A C 1
ATOM 1347 O O . ARG A 1 191 ? -52.573 17.367 -16.560 1.00 56.62 191 ARG A O 1
ATOM 1354 N N . GLY A 1 192 ? -51.804 15.578 -17.712 1.00 44.59 192 GLY A N 1
ATOM 1355 C CA . GLY A 1 192 ? -52.136 16.031 -19.060 1.00 44.59 192 GLY A CA 1
ATOM 1356 C C . GLY A 1 192 ? -51.449 15.154 -20.077 1.00 44.59 192 GLY A C 1
ATOM 1357 O O . GLY A 1 192 ? -50.311 15.511 -20.436 1.00 44.59 192 GLY A O 1
#